Protein AF-A0A2V1D351-F1 (afdb_monomer)

Organism: NCBI:txid97972

Radius of gyration: 20.68 Å; Cα contacts (8 Å, |Δi|>4): 645; chains: 1; bounding box: 45×60×52 Å

Sequence (330 aa):
MIQESQVSTVLVHTSTLHNARSLSSRPRTVFNVTRSSLIKKRTDRTTPSVGSGKSRAAILFTSGTSGTPKGVYLLNEALSNTIESISRACEVGHSSRILQQSAMSFNLSIFQTLMALANGACLVIATSEERASPNAIVDLLASHHVSITFAAPSEYQWWVQSCGPQRFEDIPLRTIITGGEKVKQSHLATFKSIKNSSLRYMDGYGPTEATIFSNIGVIDYTKQNRWITVGSALHDTAIYVVDEELRSVALGMSGEIYIGGVGVNGGYLSAEMTKERFLPNIFAGPGFLSNGWSNMYRTGDKGRLLSDGTLLIEGRIAGDTQIKLRGVRM

Secondary structure (DSSP, 8-state):
-HHHHT-SEEEE-GGGHHHHHT-SS--SEEEETT-HHHHT---------PPPTTSEEEEEEEPPTTSS-EEEEEEHHHHHHHHHHHHHHTT--TT-EEEE-S-TTSHHHHHHHHHHHTTTPEEEEPPHHHHT-HHHHHHHHHHTT--EEE--HHHHHHHHHHH-THHHHSS---EEEEESS---HHHHHHHHHS--TT-EEEEEE--GGG-S-SEEEE---SS--S-----EEPTTEEEEEE-TTSPBPPTT--EEEEEEEGGGTT-BSSHHHHHHHEEE-TT--HHHHHTT--EEEEEEEEEEE-TTSPEEEEEE-TT----EETTEE-

InterPro domains:
  IPR000873 AMP-dependent synthetase/ligase domain [PF00501] (2-269)
  IPR020845 AMP-binding, conserved site [PS00455] (59-70)
  IPR042099 ANL, N-terminal domain [G3DSA:3.40.50.12780] (1-317)

Structure (mmCIF, N/CA/C/O backbone):
data_AF-A0A2V1D351-F1
#
_entry.id   AF-A0A2V1D351-F1
#
loop_
_atom_site.group_PDB
_atom_site.id
_atom_site.type_symbol
_atom_site.label_atom_id
_atom_site.label_alt_id
_atom_site.label_comp_id
_atom_site.label_asym_id
_atom_site.label_entity_id
_atom_site.label_seq_id
_atom_site.pdbx_PDB_ins_code
_atom_site.Cartn_x
_atom_site.Cartn_y
_atom_site.Cartn_z
_atom_site.occupancy
_atom_site.B_iso_or_equiv
_atom_site.auth_seq_id
_atom_site.auth_comp_id
_atom_site.auth_asym_id
_atom_site.auth_atom_id
_atom_site.pdbx_PDB_model_num
ATOM 1 N N . MET A 1 1 ? 13.096 16.103 -4.420 1.00 78.88 1 MET A N 1
ATOM 2 C CA . MET A 1 1 ? 11.631 16.072 -4.644 1.00 78.88 1 MET A CA 1
ATOM 3 C C . MET A 1 1 ? 11.177 17.158 -5.614 1.00 78.88 1 MET A C 1
ATOM 5 O O . MET A 1 1 ? 11.115 16.856 -6.792 1.00 78.88 1 MET A O 1
ATOM 9 N N . ILE A 1 2 ? 10.930 18.409 -5.188 1.00 76.94 2 ILE A N 1
ATOM 10 C CA . ILE A 1 2 ? 10.346 19.454 -6.066 1.00 76.94 2 ILE A CA 1
ATOM 11 C C . ILE A 1 2 ? 11.189 19.708 -7.326 1.00 76.94 2 ILE A C 1
ATOM 13 O O . ILE A 1 2 ? 10.664 19.618 -8.433 1.00 76.94 2 ILE A O 1
ATOM 17 N N . GLN A 1 3 ? 12.496 19.930 -7.166 1.00 77.19 3 GLN A N 1
ATOM 18 C CA . GLN A 1 3 ? 13.415 20.149 -8.290 1.00 77.19 3 GLN A CA 1
ATOM 19 C C . GLN A 1 3 ? 13.438 18.964 -9.267 1.00 77.19 3 GLN A C 1
ATOM 21 O O . GLN A 1 3 ? 13.304 19.140 -10.472 1.00 77.19 3 GLN A O 1
ATOM 26 N N . GLU A 1 4 ? 13.560 17.751 -8.734 1.00 80.62 4 GLU A N 1
ATOM 27 C CA . GLU A 1 4 ? 13.649 16.515 -9.518 1.00 80.62 4 GLU A CA 1
ATOM 28 C C . GLU A 1 4 ? 12.341 16.190 -10.252 1.00 80.62 4 GLU A C 1
ATOM 30 O O . GLU A 1 4 ? 12.357 15.712 -11.379 1.00 80.62 4 GLU A O 1
ATOM 35 N N . SER A 1 5 ? 11.198 16.513 -9.639 1.00 82.25 5 SER A N 1
ATOM 36 C CA . SER A 1 5 ? 9.874 16.339 -10.243 1.00 82.25 5 SER A CA 1
ATOM 37 C C . SER A 1 5 ? 9.539 17.372 -11.325 1.00 82.25 5 SER A C 1
ATOM 39 O O . SER A 1 5 ? 8.525 17.220 -12.000 1.00 82.25 5 SER A O 1
ATOM 41 N N . GLN A 1 6 ? 10.353 18.428 -11.469 1.00 82.75 6 GLN A N 1
ATOM 42 C CA . GLN A 1 6 ? 10.162 19.522 -12.431 1.00 82.75 6 GLN A CA 1
ATOM 43 C C . GLN A 1 6 ? 8.749 20.137 -12.409 1.00 82.75 6 GLN A C 1
ATOM 45 O O . GLN A 1 6 ? 8.221 20.575 -13.433 1.00 82.75 6 GLN A O 1
ATOM 50 N N . VAL A 1 7 ? 8.110 20.179 -11.236 1.00 86.06 7 VAL A N 1
ATOM 51 C CA . VAL A 1 7 ? 6.755 20.725 -11.111 1.00 86.06 7 VAL A CA 1
ATOM 52 C C . VAL A 1 7 ? 6.747 22.224 -11.409 1.00 86.06 7 VAL A C 1
ATOM 54 O O . VAL A 1 7 ? 7.480 23.014 -10.814 1.00 86.06 7 VAL A O 1
ATOM 57 N N . SER A 1 8 ? 5.878 22.638 -12.330 1.00 86.88 8 SER A N 1
ATOM 58 C CA . SER A 1 8 ? 5.707 24.051 -12.684 1.00 86.88 8 SER A CA 1
ATOM 59 C C . SER A 1 8 ? 4.916 24.822 -11.628 1.00 86.88 8 SER A C 1
ATOM 61 O O . SER A 1 8 ? 5.065 26.036 -11.502 1.00 86.88 8 SER A O 1
ATOM 63 N N . THR A 1 9 ? 4.081 24.116 -10.866 1.00 88.38 9 THR A N 1
ATOM 64 C CA . THR A 1 9 ? 3.135 24.690 -9.916 1.00 88.38 9 THR A CA 1
ATOM 65 C C . THR A 1 9 ? 3.215 23.964 -8.582 1.00 88.38 9 THR A C 1
ATOM 67 O O . THR A 1 9 ? 3.202 22.737 -8.545 1.00 88.38 9 THR A O 1
ATOM 70 N N . VAL A 1 10 ? 3.249 24.720 -7.485 1.00 88.62 10 VAL A N 1
ATOM 71 C CA . VAL A 1 10 ? 3.176 24.181 -6.123 1.00 88.62 10 VAL A CA 1
ATOM 72 C C . VAL A 1 10 ? 1.968 24.771 -5.409 1.00 88.62 10 VAL A C 1
ATOM 74 O O . VAL A 1 10 ? 1.788 25.989 -5.363 1.00 88.62 10 VAL A O 1
ATOM 77 N N . LEU A 1 11 ? 1.143 23.891 -4.847 1.00 89.44 11 LEU A N 1
ATOM 78 C CA . LEU A 1 11 ? 0.021 24.252 -3.989 1.00 89.44 11 LEU A CA 1
ATOM 79 C C . LEU A 1 11 ? 0.492 24.262 -2.534 1.00 89.44 11 LEU A C 1
ATOM 81 O O . LEU A 1 11 ? 1.128 23.312 -2.083 1.00 89.44 11 LEU A O 1
ATOM 85 N N . VAL A 1 12 ? 0.189 25.328 -1.796 1.00 89.88 12 VAL A N 1
ATOM 86 C CA . VAL A 1 12 ? 0.582 25.471 -0.387 1.00 89.88 12 VAL A CA 1
ATOM 87 C C . VAL A 1 12 ? -0.564 25.978 0.468 1.00 89.88 12 VAL A C 1
ATOM 89 O O . VAL A 1 12 ? -1.426 26.717 -0.000 1.00 89.88 12 VAL A O 1
ATOM 92 N N . HIS A 1 13 ? -0.536 25.630 1.748 1.00 89.62 13 HIS A N 1
ATOM 93 C CA . HIS A 1 13 ? -1.353 26.279 2.763 1.00 89.62 13 HIS A CA 1
ATOM 94 C C . HIS A 1 13 ? -0.667 27.573 3.234 1.00 89.62 13 HIS A C 1
ATOM 96 O O . HIS A 1 13 ? 0.562 27.670 3.200 1.00 89.62 13 HIS A O 1
ATOM 102 N N . THR A 1 14 ? -1.425 28.561 3.730 1.00 89.19 14 THR A N 1
ATOM 103 C CA . THR A 1 14 ? -0.847 29.785 4.327 1.00 89.19 14 THR A CA 1
ATOM 104 C C . THR A 1 14 ? 0.236 29.472 5.365 1.00 89.19 14 THR A C 1
ATOM 106 O O . THR A 1 14 ? 1.296 30.094 5.338 1.00 89.19 14 THR A O 1
ATOM 109 N N . SER A 1 15 ? 0.016 28.475 6.228 1.00 89.94 15 SER A N 1
ATOM 110 C CA . SER A 1 15 ? 0.988 28.076 7.261 1.00 89.94 15 SER A CA 1
ATOM 111 C C . SER A 1 15 ? 2.304 27.534 6.692 1.00 89.94 15 SER A C 1
ATOM 113 O O . SER A 1 15 ? 3.343 27.705 7.318 1.00 89.94 15 SER A O 1
ATOM 115 N N . THR A 1 16 ? 2.301 26.941 5.494 1.00 88.94 16 THR A N 1
ATOM 116 C CA . THR A 1 16 ? 3.494 26.357 4.855 1.00 88.94 16 THR A CA 1
ATOM 117 C C . THR A 1 16 ? 4.042 27.215 3.716 1.00 88.94 16 THR A C 1
ATOM 119 O O . THR A 1 16 ? 4.969 26.803 3.021 1.00 88.94 16 THR A O 1
ATOM 122 N N . LEU A 1 17 ? 3.503 28.419 3.504 1.00 87.31 17 LEU A N 1
ATOM 123 C CA . LEU A 1 17 ? 3.912 29.309 2.414 1.00 87.31 17 LEU A CA 1
ATOM 124 C C . LEU A 1 17 ? 5.400 29.690 2.493 1.00 87.31 17 LEU A C 1
ATOM 126 O O . LEU A 1 17 ? 6.045 29.883 1.463 1.00 87.31 17 LEU A O 1
ATOM 130 N N . HIS A 1 18 ? 5.958 29.777 3.703 1.00 87.31 18 HIS A N 1
ATOM 131 C CA . HIS A 1 18 ? 7.374 30.073 3.916 1.00 87.31 18 HIS A CA 1
ATOM 132 C C . HIS A 1 18 ? 8.297 28.987 3.332 1.00 87.31 18 HIS A C 1
ATOM 134 O O . HIS A 1 18 ? 9.329 29.333 2.764 1.00 87.31 18 HIS A O 1
ATOM 140 N N . ASN A 1 19 ? 7.887 27.712 3.350 1.00 85.81 19 ASN A N 1
ATOM 141 C CA . ASN A 1 19 ? 8.653 26.608 2.759 1.00 85.81 19 ASN A CA 1
ATO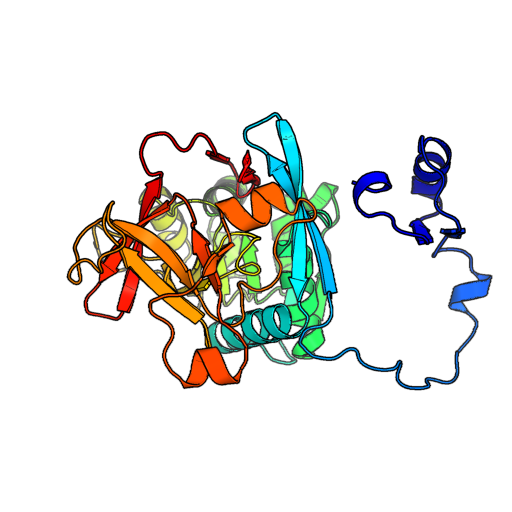M 142 C C . ASN A 1 19 ? 8.790 26.736 1.240 1.00 85.81 19 ASN A C 1
ATOM 144 O O . ASN A 1 19 ? 9.801 26.346 0.672 1.00 85.81 19 ASN A O 1
ATOM 148 N N . ALA A 1 20 ? 7.796 27.314 0.559 1.00 81.62 20 ALA A N 1
ATOM 149 C CA . ALA A 1 20 ? 7.905 27.561 -0.878 1.00 81.62 20 ALA A CA 1
ATOM 150 C C . ALA A 1 20 ? 8.926 28.665 -1.206 1.00 81.62 20 ALA A C 1
ATOM 152 O O . ALA A 1 20 ? 9.493 28.676 -2.297 1.00 81.62 20 ALA A O 1
ATOM 153 N N . ARG A 1 21 ? 9.176 29.597 -0.273 1.00 78.12 21 ARG A N 1
ATOM 154 C CA . ARG A 1 21 ? 10.152 30.686 -0.452 1.00 78.12 21 ARG A CA 1
ATOM 155 C C . ARG A 1 21 ? 11.595 30.216 -0.280 1.00 78.12 21 ARG A C 1
ATOM 157 O O . ARG A 1 21 ? 12.477 30.829 -0.873 1.00 78.12 21 ARG A O 1
ATOM 164 N N . SER A 1 22 ? 11.816 29.160 0.504 1.00 78.25 22 SER A N 1
ATOM 165 C CA . SER A 1 22 ? 13.133 28.565 0.760 1.00 78.25 22 SER A CA 1
ATOM 166 C C . SER A 1 22 ? 13.565 27.534 -0.290 1.00 78.25 22 SER A C 1
ATOM 168 O O . SER A 1 22 ? 14.654 26.975 -0.181 1.00 78.25 22 SER A O 1
ATOM 170 N N . LEU A 1 23 ? 12.751 27.281 -1.322 1.00 76.69 23 LEU A N 1
ATOM 171 C CA . LEU A 1 23 ? 13.114 26.376 -2.413 1.00 76.69 23 LEU A CA 1
ATOM 172 C C . LEU A 1 23 ? 14.250 26.963 -3.257 1.00 76.69 23 LEU A C 1
ATOM 174 O O . LEU A 1 23 ? 14.142 28.076 -3.774 1.00 76.69 23 LEU A O 1
ATOM 178 N N . SER A 1 24 ? 15.310 26.173 -3.443 1.00 68.94 24 SER A N 1
ATOM 179 C CA . SER A 1 24 ? 16.479 26.511 -4.268 1.00 68.94 24 SER A CA 1
ATOM 180 C C . SER A 1 24 ? 16.125 26.735 -5.742 1.00 68.94 24 SER A C 1
ATOM 182 O O . SER A 1 24 ? 16.712 27.587 -6.401 1.00 68.94 24 SER A O 1
ATOM 184 N N . SER A 1 25 ? 15.127 26.007 -6.249 1.00 71.44 25 SER A N 1
ATOM 185 C CA . SER A 1 25 ? 14.510 26.218 -7.560 1.00 71.44 25 SER A CA 1
ATOM 186 C C . SER A 1 25 ? 13.053 26.623 -7.362 1.00 71.44 25 SER A C 1
ATOM 188 O O . SER A 1 25 ? 12.236 25.852 -6.854 1.00 71.44 25 SER A O 1
ATOM 190 N N . ARG A 1 26 ? 12.717 27.867 -7.722 1.00 66.44 26 ARG A N 1
ATOM 191 C CA . ARG A 1 26 ? 11.347 28.361 -7.565 1.00 66.44 26 ARG A CA 1
ATOM 192 C C . ARG A 1 26 ? 10.457 27.732 -8.638 1.00 66.44 26 ARG A C 1
ATOM 194 O O . ARG A 1 26 ? 10.773 27.874 -9.820 1.00 66.44 26 ARG A O 1
ATOM 201 N N . PRO A 1 27 ? 9.340 27.082 -8.266 1.00 76.06 27 PRO A N 1
ATOM 202 C CA . PRO A 1 27 ? 8.342 26.691 -9.251 1.00 76.06 27 PRO A CA 1
ATOM 203 C C . PRO A 1 27 ? 7.838 27.949 -9.965 1.00 76.06 27 PRO A C 1
ATOM 205 O O . PRO A 1 27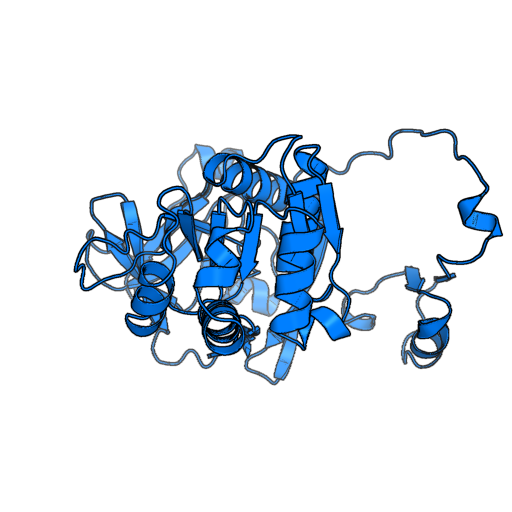 ? 7.788 29.033 -9.375 1.00 76.06 27 PRO A O 1
ATOM 208 N N . ARG A 1 28 ? 7.431 27.806 -11.230 1.00 79.75 28 ARG A N 1
ATOM 209 C CA . ARG A 1 28 ? 6.879 28.915 -12.023 1.00 79.75 28 ARG A CA 1
ATOM 210 C C . ARG A 1 28 ? 5.698 29.574 -11.312 1.00 79.75 28 ARG A C 1
ATOM 212 O O . ARG A 1 28 ? 5.464 30.770 -11.475 1.00 79.75 28 ARG A O 1
ATOM 219 N N . THR A 1 29 ? 4.946 28.808 -10.524 1.00 84.69 29 THR A N 1
ATOM 220 C CA . THR A 1 29 ? 3.819 29.337 -9.763 1.00 84.69 29 THR A CA 1
ATOM 221 C C . THR A 1 29 ? 3.686 28.689 -8.387 1.00 84.69 29 THR A C 1
ATOM 223 O O . THR A 1 29 ? 3.764 27.472 -8.241 1.00 84.69 29 THR A O 1
ATOM 226 N N . VAL A 1 30 ? 3.449 29.515 -7.365 1.00 86.12 30 VAL A N 1
ATOM 227 C CA . VAL A 1 30 ? 3.072 29.076 -6.014 1.00 86.12 30 VAL A CA 1
ATOM 228 C C . VAL A 1 30 ? 1.654 29.562 -5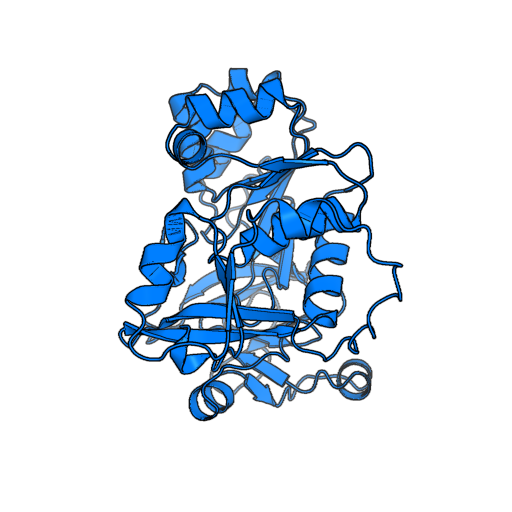.746 1.00 86.12 30 VAL A C 1
ATOM 230 O O . VAL A 1 30 ? 1.422 30.768 -5.637 1.00 86.12 30 VAL A O 1
ATOM 233 N N . PHE A 1 31 ? 0.704 28.638 -5.630 1.00 87.12 31 PHE A N 1
ATOM 234 C CA . PHE A 1 31 ? -0.679 28.963 -5.294 1.00 87.12 31 PHE A CA 1
ATOM 235 C C . PHE A 1 31 ? -0.966 28.636 -3.836 1.00 87.12 31 PHE A C 1
ATOM 237 O O . PHE A 1 31 ? -0.842 27.495 -3.397 1.00 87.12 31 PHE A O 1
ATOM 244 N N . ASN A 1 32 ? -1.399 29.649 -3.089 1.00 87.38 32 ASN A N 1
ATOM 245 C CA . ASN A 1 32 ? -1.907 29.450 -1.742 1.00 87.38 32 ASN A CA 1
ATOM 246 C C . ASN A 1 32 ? -3.389 29.052 -1.802 1.00 87.38 32 ASN A C 1
ATOM 248 O O . ASN A 1 32 ? -4.238 29.888 -2.125 1.00 87.38 32 ASN A O 1
ATOM 252 N N . VAL A 1 33 ? -3.681 27.791 -1.482 1.00 85.94 33 VAL A N 1
ATOM 253 C CA . VAL A 1 33 ? -5.022 27.200 -1.616 1.00 85.94 33 VAL A CA 1
ATOM 254 C C . VAL A 1 33 ? -6.021 27.707 -0.578 1.00 85.94 33 VAL A C 1
ATOM 256 O O . VAL A 1 33 ? -7.219 27.537 -0.769 1.00 85.94 33 VAL A O 1
ATOM 259 N N . THR A 1 34 ? -5.571 28.383 0.484 1.00 83.88 34 THR A N 1
ATOM 260 C CA . THR A 1 34 ? -6.473 28.963 1.495 1.00 83.88 34 THR A CA 1
ATOM 261 C C . THR A 1 34 ? -6.792 30.434 1.277 1.00 83.88 34 THR A C 1
ATOM 263 O O . THR A 1 34 ? -7.431 31.071 2.114 1.00 83.88 34 THR A O 1
ATOM 266 N N . ARG A 1 35 ? -6.413 30.997 0.124 1.00 80.44 35 ARG A N 1
ATOM 267 C CA . ARG A 1 35 ? -6.890 32.325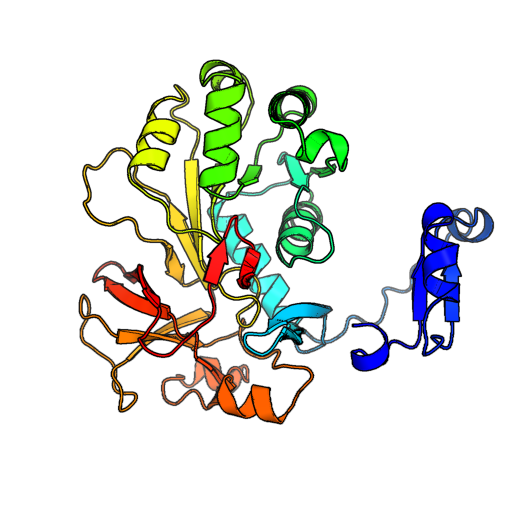 -0.271 1.00 80.44 35 ARG A CA 1
ATOM 268 C C . ARG A 1 35 ? -8.398 32.285 -0.530 1.00 80.44 35 ARG A C 1
ATOM 270 O O . ARG A 1 35 ? -8.867 31.652 -1.473 1.00 80.44 35 ARG A O 1
ATOM 277 N N . SER A 1 36 ? -9.147 33.026 0.283 1.00 65.38 36 SER A N 1
ATOM 278 C CA . SER A 1 36 ? -10.617 33.087 0.274 1.00 65.38 36 SER A CA 1
ATOM 279 C C . SER A 1 36 ? -11.231 33.476 -1.078 1.00 65.38 36 SER A C 1
ATOM 281 O O . SER A 1 36 ? -12.353 33.073 -1.380 1.00 65.38 36 SER A O 1
ATOM 283 N N . SER A 1 37 ? -10.494 34.209 -1.918 1.00 70.75 37 SER A N 1
ATOM 284 C CA . SER A 1 37 ? -10.909 34.583 -3.274 1.00 70.75 37 SER A CA 1
ATOM 285 C C . SER A 1 37 ? -11.008 33.403 -4.250 1.00 70.75 37 SER A C 1
ATOM 287 O O . SER A 1 37 ? -11.732 33.508 -5.238 1.00 70.75 37 SER A O 1
ATOM 289 N N . LEU A 1 38 ? -10.327 32.282 -3.980 1.00 66.44 38 LEU A N 1
ATOM 290 C CA . LEU A 1 38 ? -10.373 31.068 -4.805 1.00 66.44 38 LEU A CA 1
ATOM 291 C C . LEU A 1 38 ? -11.530 30.140 -4.408 1.00 66.44 38 LEU A C 1
ATOM 293 O O . LEU A 1 38 ? -12.154 29.541 -5.274 1.00 66.44 38 LEU A O 1
ATOM 297 N N . ILE A 1 39 ? -11.857 30.065 -3.114 1.00 63.88 39 ILE A N 1
ATOM 298 C CA . ILE A 1 39 ? -12.892 29.164 -2.569 1.00 63.88 39 ILE A CA 1
ATOM 299 C C . ILE A 1 39 ? -14.310 29.631 -2.949 1.00 63.88 39 ILE A C 1
ATOM 301 O O . ILE A 1 39 ? -15.223 28.822 -3.083 1.00 63.88 39 ILE A O 1
ATOM 305 N N . LYS A 1 40 ? -14.505 30.941 -3.148 1.00 60.38 40 LYS A N 1
ATOM 306 C CA . LYS A 1 40 ? -15.823 31.543 -3.415 1.00 60.38 40 LYS A CA 1
ATOM 307 C C . LYS A 1 40 ? -16.235 31.563 -4.891 1.00 60.38 40 LYS A C 1
ATOM 309 O O . LYS A 1 40 ? -17.390 31.861 -5.184 1.00 60.38 40 LYS A O 1
ATOM 314 N N . LYS A 1 41 ? -15.327 31.269 -5.828 1.00 63.94 41 LYS A N 1
ATOM 315 C CA . LYS A 1 41 ? -15.657 31.223 -7.258 1.00 63.94 41 LYS A CA 1
ATOM 316 C C . LYS A 1 41 ? -16.125 29.821 -7.628 1.00 63.94 41 LYS A C 1
ATOM 318 O O . LYS A 1 41 ? -15.316 28.912 -7.785 1.00 63.94 41 LYS A O 1
ATOM 323 N N . ARG A 1 42 ? -17.438 29.659 -7.803 1.00 62.28 42 ARG A N 1
ATOM 324 C CA . ARG A 1 42 ? -17.998 28.498 -8.498 1.00 62.28 42 ARG A CA 1
ATOM 325 C C . ARG A 1 42 ? -17.477 28.550 -9.934 1.00 62.28 42 ARG A C 1
ATOM 327 O O . ARG A 1 42 ? -17.766 29.502 -10.651 1.00 62.28 42 ARG A O 1
ATOM 334 N N . THR A 1 43 ? -16.648 27.591 -10.320 1.00 67.62 43 THR A N 1
ATOM 335 C CA . THR A 1 43 ? -16.287 27.406 -11.723 1.00 67.62 43 THR A CA 1
ATOM 336 C C . THR A 1 43 ? -17.372 26.561 -12.374 1.00 67.62 43 THR A C 1
ATOM 338 O O . THR A 1 43 ? -17.807 25.556 -11.803 1.00 67.62 43 THR A O 1
ATOM 341 N N . ASP A 1 44 ? -17.829 26.972 -13.555 1.00 65.19 44 ASP A N 1
ATOM 342 C CA . ASP A 1 44 ? -18.634 26.100 -14.400 1.00 65.19 44 ASP A CA 1
ATOM 343 C C . ASP A 1 44 ? -17.779 24.869 -14.706 1.00 65.19 44 ASP A C 1
ATOM 345 O O . ASP A 1 44 ? -16.686 24.967 -15.271 1.00 65.19 44 ASP A O 1
ATOM 349 N N . ARG A 1 45 ? -18.213 23.707 -14.207 1.00 55.34 45 ARG A N 1
ATOM 350 C CA . ARG A 1 45 ? -17.496 22.445 -14.383 1.00 55.34 45 ARG A CA 1
ATOM 351 C C . ARG A 1 45 ? -17.587 22.044 -15.851 1.00 55.34 45 ARG A C 1
ATOM 353 O O . ARG A 1 45 ? -18.467 21.281 -16.229 1.00 55.34 45 ARG A O 1
ATOM 360 N N . THR A 1 46 ? -16.637 22.477 -16.669 1.00 58.34 46 THR A N 1
ATOM 361 C CA . THR A 1 46 ? -16.177 21.599 -17.742 1.00 58.34 46 THR A CA 1
ATOM 362 C C . THR A 1 46 ? -15.504 20.429 -17.047 1.00 58.34 46 THR A C 1
ATOM 364 O O . THR A 1 46 ? -14.543 20.642 -16.302 1.00 58.34 46 THR A O 1
ATOM 367 N N . THR A 1 47 ? -16.023 19.216 -17.224 1.00 58.06 47 THR A N 1
ATOM 368 C CA . THR A 1 47 ? -15.298 17.994 -16.869 1.00 58.06 47 THR A CA 1
ATOM 369 C C . THR A 1 47 ? -13.888 18.161 -17.438 1.00 58.06 47 THR A C 1
ATOM 371 O O . THR A 1 47 ? -13.768 18.339 -18.654 1.00 58.06 47 THR A O 1
ATOM 374 N N . PRO A 1 48 ? -12.832 18.242 -16.605 1.00 60.25 48 PRO A N 1
ATOM 375 C CA . PRO A 1 48 ? -11.480 18.369 -17.127 1.00 60.25 48 PRO A CA 1
ATOM 376 C C . PRO A 1 48 ? -11.251 17.237 -18.123 1.00 60.25 48 PRO A C 1
ATOM 378 O O . PRO A 1 48 ? -11.780 16.145 -17.912 1.00 60.25 48 PRO A O 1
ATOM 381 N N . SER A 1 49 ? -10.490 17.491 -19.191 1.00 62.12 49 SER A N 1
ATOM 382 C CA . SER A 1 49 ? -10.005 16.420 -20.065 1.00 62.12 49 SER A CA 1
ATOM 383 C C . SER A 1 49 ? -9.425 15.321 -19.177 1.00 62.12 49 SER A C 1
ATOM 385 O O . SER A 1 49 ? -8.419 15.534 -18.493 1.00 62.12 49 SER A O 1
ATOM 387 N N . VAL A 1 50 ? -10.133 14.196 -19.090 1.00 66.31 50 VAL A N 1
ATOM 388 C CA . VAL A 1 50 ? -9.713 13.080 -18.256 1.00 66.31 50 VAL A CA 1
ATOM 389 C C . VAL A 1 50 ? -8.536 12.476 -19.001 1.00 66.31 50 VAL A C 1
ATOM 391 O O . VAL A 1 50 ? -8.678 12.056 -20.150 1.00 66.31 50 VAL A O 1
ATOM 394 N N . GLY A 1 51 ? -7.350 12.507 -18.392 1.00 70.44 51 GLY A N 1
ATOM 395 C CA . GLY A 1 51 ? -6.201 11.806 -18.953 1.00 70.44 51 GLY A CA 1
ATOM 396 C C . GLY A 1 51 ? -6.557 10.338 -19.203 1.00 70.44 51 GLY A C 1
ATOM 397 O O . GLY A 1 51 ? -7.420 9.773 -18.533 1.00 70.44 51 GLY A O 1
ATOM 398 N N . SER A 1 52 ? -5.897 9.706 -20.172 1.00 86.00 52 SER A N 1
ATOM 399 C CA . SER A 1 52 ? -6.033 8.260 -20.378 1.00 86.00 52 SER A CA 1
ATOM 400 C C . SER A 1 52 ? -5.648 7.482 -19.108 1.00 86.00 52 SER A C 1
ATOM 402 O O . SER A 1 52 ? -4.904 7.995 -18.269 1.00 86.00 52 SER A O 1
ATOM 404 N N . GLY A 1 53 ? -6.041 6.209 -19.001 1.00 84.75 53 GLY A N 1
ATOM 405 C CA . GLY A 1 53 ? -5.580 5.335 -17.911 1.00 84.75 53 GLY A CA 1
ATOM 406 C C . GLY A 1 53 ? -4.048 5.307 -17.757 1.00 84.75 53 GLY A C 1
ATOM 407 O O . GLY A 1 53 ? -3.529 5.312 -16.643 1.00 84.75 53 GLY A O 1
ATOM 408 N N . LYS A 1 54 ? -3.313 5.427 -18.868 1.00 87.81 54 LYS A N 1
ATOM 409 C CA . LYS A 1 54 ? -1.840 5.457 -18.912 1.00 87.81 54 LYS A CA 1
ATOM 410 C C . LYS A 1 54 ? -1.225 6.797 -18.501 1.00 87.81 54 LYS A C 1
ATOM 412 O O . LYS A 1 54 ? -0.004 6.934 -18.440 1.00 87.81 54 LYS A O 1
ATOM 417 N N . SER A 1 55 ? -2.038 7.816 -18.234 1.00 92.00 55 SER A N 1
ATOM 418 C CA . SER A 1 55 ? -1.550 9.111 -17.769 1.00 92.00 55 SER A CA 1
ATOM 419 C C . SER A 1 55 ? -1.047 9.006 -16.326 1.00 92.00 55 SER A C 1
ATOM 421 O O . SER A 1 55 ? -1.654 8.337 -15.487 1.00 92.00 55 SER A O 1
ATOM 423 N N . ARG A 1 56 ? 0.054 9.705 -16.032 1.00 92.19 56 ARG A N 1
ATOM 424 C CA . ARG A 1 56 ? 0.635 9.804 -14.686 1.00 92.19 56 ARG A CA 1
ATOM 425 C C . ARG A 1 56 ? -0.355 10.487 -13.742 1.00 92.19 56 ARG A C 1
ATOM 427 O O . ARG A 1 56 ? -0.831 11.579 -14.039 1.00 92.19 56 ARG A O 1
ATOM 434 N N . ALA A 1 57 ? -0.629 9.849 -12.613 1.00 92.12 57 ALA A N 1
ATOM 435 C CA . ALA A 1 57 ? -1.510 10.350 -11.566 1.00 92.12 57 ALA A CA 1
ATOM 436 C C . ALA A 1 57 ? -0.726 11.002 -10.419 1.00 92.12 57 ALA A C 1
ATOM 438 O O . ALA A 1 57 ? -1.132 12.037 -9.897 1.00 92.12 57 ALA A O 1
ATOM 439 N N . ALA A 1 58 ? 0.413 10.418 -10.037 1.00 92.62 58 ALA A N 1
ATOM 440 C CA . ALA A 1 58 ? 1.248 10.923 -8.953 1.00 92.62 58 ALA A CA 1
ATOM 441 C C . ALA A 1 58 ? 2.724 10.566 -9.158 1.00 92.62 58 ALA A C 1
ATOM 443 O O . ALA A 1 58 ? 3.061 9.665 -9.927 1.00 92.62 58 ALA A O 1
ATOM 444 N N . ILE A 1 59 ? 3.594 11.267 -8.430 1.00 93.38 59 ILE A N 1
ATOM 445 C CA . ILE A 1 59 ? 4.994 10.891 -8.232 1.00 93.38 59 ILE A CA 1
ATOM 446 C C . ILE A 1 59 ? 5.219 10.790 -6.730 1.00 93.38 59 ILE A C 1
ATOM 448 O O . ILE A 1 59 ? 4.957 11.752 -6.008 1.00 93.38 59 ILE A O 1
ATOM 452 N N . LEU A 1 60 ? 5.722 9.650 -6.266 1.00 91.44 60 LEU A N 1
ATOM 453 C CA . LEU A 1 60 ? 6.054 9.440 -4.861 1.00 91.44 60 LEU A CA 1
ATOM 454 C C . LEU A 1 60 ? 7.533 9.145 -4.703 1.00 91.44 60 LEU A C 1
ATOM 456 O O . LEU A 1 60 ? 8.097 8.342 -5.438 1.00 91.44 60 LEU A O 1
ATOM 460 N N . PHE A 1 61 ? 8.154 9.788 -3.723 1.00 88.31 61 PHE A N 1
ATOM 461 C CA . PHE A 1 61 ? 9.563 9.588 -3.427 1.00 88.31 61 PHE A CA 1
ATOM 462 C C . PHE A 1 61 ? 9.717 8.540 -2.330 1.00 88.31 61 PHE A C 1
ATOM 464 O O . PHE A 1 61 ? 9.153 8.676 -1.247 1.00 88.31 61 PHE A O 1
ATOM 471 N N . THR A 1 62 ? 10.492 7.501 -2.620 1.00 78.75 62 THR A N 1
ATOM 472 C CA . THR A 1 62 ? 10.874 6.458 -1.658 1.00 78.75 62 THR A CA 1
ATOM 473 C C . THR A 1 62 ? 12.306 6.682 -1.182 1.00 78.75 62 THR A C 1
ATOM 475 O O . THR A 1 62 ? 13.081 7.341 -1.881 1.00 78.75 62 THR A O 1
ATOM 478 N N . SER A 1 63 ? 12.678 6.171 -0.002 1.00 70.50 63 SER A N 1
ATOM 479 C CA . SER A 1 63 ? 14.088 6.155 0.397 1.00 70.50 63 SER A CA 1
ATOM 480 C C . SER A 1 63 ? 14.875 5.307 -0.607 1.00 70.50 63 SER A C 1
ATOM 482 O O . SER A 1 63 ? 14.463 4.209 -0.991 1.00 70.50 63 SER A O 1
ATOM 484 N N . GLY A 1 64 ? 15.985 5.842 -1.104 1.00 59.12 64 GLY A N 1
ATOM 485 C CA . GLY A 1 64 ? 16.920 5.045 -1.880 1.00 59.12 64 GLY A CA 1
ATOM 486 C C . GLY A 1 64 ? 17.929 4.383 -0.960 1.00 59.12 64 GLY A C 1
ATOM 487 O O . GLY A 1 64 ? 18.409 5.011 -0.022 1.00 59.12 64 GLY A O 1
ATOM 488 N N . THR A 1 65 ? 18.329 3.159 -1.298 1.00 51.16 65 THR A N 1
ATOM 489 C CA . THR A 1 65 ? 19.451 2.451 -0.660 1.00 51.16 65 THR A CA 1
ATOM 490 C C . THR A 1 65 ? 20.771 3.234 -0.708 1.00 51.16 65 THR A C 1
ATOM 492 O O . THR A 1 65 ? 21.630 3.032 0.139 1.00 51.16 65 THR A O 1
ATOM 495 N N . SER A 1 66 ? 20.929 4.153 -1.670 1.00 56.09 66 SER A N 1
ATOM 496 C CA . SER A 1 66 ? 22.073 5.069 -1.799 1.00 56.09 66 SER A CA 1
ATOM 497 C C . SER A 1 66 ? 21.935 6.367 -0.987 1.00 56.09 66 SER A C 1
ATOM 499 O O . SER A 1 66 ? 22.780 7.250 -1.097 1.00 56.09 66 SER A O 1
ATOM 501 N N . GLY A 1 67 ? 20.844 6.540 -0.233 1.00 62.47 67 GLY A N 1
ATOM 502 C CA . GLY A 1 67 ? 20.488 7.794 0.438 1.00 62.47 67 GLY A CA 1
ATOM 503 C C . GLY A 1 67 ? 19.807 8.829 -0.468 1.00 62.47 67 GLY A C 1
ATOM 504 O O . GLY A 1 67 ? 19.229 9.791 0.035 1.00 62.47 67 GLY A O 1
ATOM 505 N N . THR A 1 68 ? 19.804 8.637 -1.793 1.00 68.31 68 THR A N 1
ATOM 506 C CA . THR A 1 68 ? 19.090 9.514 -2.737 1.00 68.31 68 THR A CA 1
ATOM 507 C C . THR A 1 68 ? 17.637 9.056 -2.903 1.00 68.31 68 THR A C 1
ATOM 509 O O . THR A 1 68 ? 17.415 7.914 -3.312 1.00 68.31 68 THR A O 1
ATOM 512 N N . PRO A 1 69 ? 16.628 9.902 -2.616 1.00 80.38 69 PRO A N 1
ATOM 513 C CA . PRO A 1 69 ? 15.231 9.537 -2.812 1.00 80.38 69 PRO A CA 1
ATOM 514 C C . PRO A 1 69 ? 14.924 9.168 -4.265 1.00 80.38 69 PRO A C 1
ATOM 516 O O . PRO A 1 69 ? 15.398 9.825 -5.185 1.00 80.38 69 PRO A O 1
ATOM 519 N N . LYS A 1 70 ? 14.093 8.145 -4.470 1.00 85.50 70 LYS A N 1
ATOM 520 C CA . LYS A 1 70 ? 13.731 7.636 -5.799 1.00 85.50 70 LYS A CA 1
ATOM 521 C C . LYS A 1 70 ? 12.287 8.015 -6.103 1.00 85.50 70 LYS A C 1
ATOM 523 O O . LYS A 1 70 ? 11.379 7.514 -5.436 1.00 85.50 70 LYS A O 1
ATOM 528 N N . GLY A 1 71 ? 12.064 8.908 -7.068 1.00 91.00 71 GLY A N 1
ATOM 529 C CA . GLY A 1 71 ? 10.713 9.264 -7.510 1.00 91.00 71 GLY A CA 1
ATOM 530 C C . GLY A 1 71 ? 10.115 8.175 -8.396 1.00 91.00 71 GLY A C 1
ATOM 531 O O . GLY A 1 71 ? 10.684 7.862 -9.436 1.00 91.00 71 GLY A O 1
ATOM 532 N N . VAL A 1 72 ? 8.982 7.610 -7.991 1.00 93.12 72 VAL A N 1
ATOM 533 C CA . VAL A 1 72 ? 8.226 6.573 -8.708 1.00 93.12 72 VAL A CA 1
ATOM 534 C C . VAL A 1 72 ? 6.967 7.194 -9.288 1.00 93.12 72 VAL A C 1
ATOM 536 O O . VAL A 1 72 ? 6.238 7.866 -8.554 1.00 93.12 72 VAL A O 1
ATOM 539 N N . TYR A 1 73 ? 6.679 6.966 -10.567 1.00 94.62 73 TYR A N 1
ATOM 540 C CA . TYR A 1 73 ? 5.391 7.365 -11.129 1.00 94.62 73 TYR A CA 1
ATOM 541 C C . TYR A 1 73 ? 4.302 6.357 -10.762 1.00 94.62 73 TYR A C 1
ATOM 543 O O . TYR A 1 73 ? 4.519 5.151 -10.808 1.00 94.62 73 TYR A O 1
ATOM 551 N N . LEU A 1 74 ? 3.105 6.857 -10.474 1.00 94.94 74 LEU A N 1
ATOM 552 C CA . LEU A 1 74 ? 1.879 6.065 -10.413 1.00 94.94 74 LEU A CA 1
ATOM 553 C C . LEU A 1 74 ? 0.981 6.451 -11.587 1.00 94.94 74 LEU A C 1
ATOM 555 O O . LEU A 1 74 ? 0.887 7.634 -11.924 1.00 94.94 74 LEU A O 1
ATOM 559 N N . LEU A 1 75 ? 0.319 5.473 -12.202 1.00 95.25 75 LEU A N 1
ATOM 560 C CA . LEU A 1 75 ? -0.595 5.683 -13.331 1.00 95.25 75 LEU A CA 1
ATOM 561 C C . LEU A 1 75 ? -2.059 5.653 -12.873 1.00 95.25 75 LEU A C 1
ATOM 563 O O . LEU A 1 75 ? -2.383 5.015 -11.870 1.00 95.25 75 LEU A O 1
ATOM 567 N N . ASN A 1 76 ? -2.949 6.320 -13.614 1.00 94.88 76 ASN A N 1
ATOM 568 C CA . ASN A 1 76 ? -4.382 6.340 -13.296 1.00 94.88 76 ASN A CA 1
ATOM 569 C C . ASN A 1 76 ? -5.013 4.938 -13.350 1.00 94.88 76 ASN A C 1
ATOM 571 O O . ASN A 1 76 ? -5.768 4.582 -12.449 1.00 94.88 76 ASN A O 1
ATOM 575 N N . GLU A 1 77 ? -4.691 4.134 -14.367 1.00 95.69 77 GLU A N 1
ATOM 576 C CA . GLU A 1 77 ? -5.198 2.759 -14.514 1.00 95.69 77 GLU A CA 1
ATOM 577 C C . GLU A 1 77 ? -4.737 1.860 -13.364 1.00 95.69 77 GLU A C 1
ATOM 579 O O . GLU A 1 77 ? -5.534 1.121 -12.796 1.00 95.69 77 GLU A O 1
ATOM 584 N N . ALA A 1 78 ? -3.472 1.997 -12.959 1.00 96.62 78 ALA A N 1
ATOM 585 C CA . ALA A 1 78 ? -2.888 1.225 -11.875 1.00 96.62 78 ALA A CA 1
ATOM 586 C C . ALA A 1 78 ? -3.556 1.557 -10.537 1.00 96.62 78 ALA A C 1
ATOM 588 O O . ALA A 1 78 ? -3.946 0.657 -9.797 1.00 96.62 78 ALA A O 1
ATOM 589 N N . LEU A 1 79 ? -3.746 2.852 -10.247 1.00 96.75 79 LEU A N 1
ATOM 590 C CA . LEU A 1 79 ? -4.473 3.285 -9.056 1.00 96.75 79 LEU A CA 1
ATOM 591 C C . LEU A 1 79 ? -5.917 2.788 -9.086 1.00 96.75 79 LEU A C 1
ATOM 593 O O . LEU A 1 79 ? -6.385 2.259 -8.086 1.00 96.75 79 LEU A O 1
ATOM 597 N N . SER A 1 80 ? -6.606 2.920 -10.220 1.00 96.50 80 SER A N 1
ATOM 598 C CA . SER A 1 80 ? -7.997 2.475 -10.355 1.00 96.50 80 SER A CA 1
ATOM 599 C C . SER A 1 80 ? -8.125 0.977 -10.079 1.00 96.50 80 SER A C 1
ATOM 601 O O . SER A 1 80 ? -8.938 0.590 -9.244 1.00 96.50 80 SER A O 1
ATOM 603 N N . ASN A 1 81 ? -7.257 0.155 -10.678 1.00 97.69 81 ASN A N 1
ATOM 604 C CA . ASN A 1 81 ? -7.241 -1.289 -10.463 1.00 97.69 81 ASN A CA 1
ATOM 605 C C . ASN A 1 81 ? -6.974 -1.669 -8.999 1.00 97.69 81 ASN A C 1
ATOM 607 O O . ASN A 1 81 ? -7.689 -2.501 -8.433 1.00 97.69 81 ASN A O 1
ATOM 611 N N . THR A 1 82 ? -5.967 -1.056 -8.364 1.00 97.56 82 THR A N 1
ATOM 612 C CA . THR A 1 82 ? -5.653 -1.337 -6.958 1.00 97.56 82 THR A CA 1
ATOM 613 C C . THR A 1 82 ? -6.808 -0.926 -6.048 1.00 97.56 82 THR A C 1
ATOM 615 O O . THR A 1 82 ? -7.223 -1.705 -5.190 1.00 97.56 82 THR A O 1
ATOM 618 N N . ILE A 1 83 ? -7.364 0.276 -6.234 1.00 98.06 83 ILE A N 1
ATOM 619 C CA . ILE A 1 83 ? -8.480 0.767 -5.418 1.00 98.06 83 ILE A CA 1
ATOM 620 C C . ILE A 1 83 ? -9.705 -0.119 -5.595 1.00 98.06 83 ILE A C 1
ATOM 622 O O . ILE A 1 83 ? -10.295 -0.517 -4.595 1.00 98.06 83 ILE A O 1
ATOM 626 N N . GLU A 1 84 ? -10.066 -0.477 -6.822 1.00 98.12 84 GLU A N 1
ATOM 627 C CA . GLU A 1 84 ? -11.209 -1.343 -7.096 1.00 98.12 84 GLU A CA 1
ATOM 628 C C . GLU A 1 84 ? -11.027 -2.742 -6.492 1.00 98.12 84 GLU A C 1
ATOM 630 O O . GLU A 1 84 ? -11.909 -3.226 -5.779 1.00 98.12 84 GLU A O 1
ATOM 635 N N . SER A 1 85 ? -9.864 -3.366 -6.700 1.00 98.12 85 SER A N 1
ATOM 636 C CA . SER A 1 85 ? -9.565 -4.707 -6.183 1.00 98.12 85 SER A CA 1
ATOM 637 C C . SER A 1 85 ? -9.648 -4.762 -4.655 1.00 98.12 85 SER A C 1
ATOM 639 O O . SER A 1 85 ? -10.323 -5.629 -4.095 1.00 98.12 85 SER A O 1
ATOM 641 N N . ILE A 1 86 ? -9.009 -3.812 -3.964 1.00 97.69 86 ILE A N 1
ATOM 642 C CA . ILE A 1 86 ? -9.019 -3.769 -2.497 1.00 97.69 86 ILE A CA 1
ATOM 643 C C . ILE A 1 86 ? -10.395 -3.358 -1.961 1.00 97.69 86 ILE A C 1
ATOM 645 O O . ILE A 1 86 ? -10.841 -3.899 -0.948 1.00 97.69 86 ILE A O 1
ATOM 649 N N . SER A 1 87 ? -11.100 -2.450 -2.645 1.00 98.06 87 SER A N 1
ATOM 650 C CA . SER A 1 87 ? -12.454 -2.036 -2.257 1.00 98.06 87 SER A CA 1
ATOM 651 C C . SER A 1 87 ? -13.429 -3.205 -2.303 1.00 98.06 87 SER A C 1
ATOM 653 O O . SER A 1 87 ? -14.190 -3.388 -1.356 1.00 98.06 87 SER A O 1
ATOM 655 N N . ARG A 1 88 ? -13.357 -4.042 -3.346 1.00 97.56 88 ARG A N 1
ATOM 656 C CA . ARG A 1 88 ? -14.145 -5.278 -3.439 1.00 97.56 88 ARG A CA 1
ATOM 657 C C . ARG A 1 88 ? -13.792 -6.252 -2.316 1.00 97.56 88 ARG A C 1
ATOM 659 O O . ARG A 1 88 ? -14.693 -6.735 -1.640 1.00 97.56 88 ARG A O 1
ATOM 666 N N . ALA A 1 89 ? -12.503 -6.487 -2.060 1.00 96.81 89 ALA A N 1
ATOM 667 C CA . ALA A 1 89 ? -12.062 -7.413 -1.012 1.00 96.81 89 ALA A CA 1
ATOM 668 C C . ALA A 1 89 ? -12.489 -6.972 0.406 1.00 96.81 89 ALA A C 1
ATOM 670 O O . ALA A 1 89 ? -12.844 -7.800 1.247 1.00 96.81 89 ALA A O 1
ATOM 671 N N . CYS A 1 90 ? -12.506 -5.660 0.656 1.00 96.75 90 CYS A N 1
ATOM 672 C CA . CYS A 1 90 ? -12.940 -5.067 1.923 1.00 96.75 90 CYS A CA 1
ATOM 673 C C . CYS A 1 90 ? -14.443 -4.738 1.964 1.00 96.75 90 CYS A C 1
ATOM 675 O O . CYS A 1 90 ? -14.918 -4.215 2.972 1.00 96.75 90 CYS A O 1
ATOM 677 N N . GLU A 1 91 ? -15.187 -5.034 0.893 1.00 97.12 91 GLU A N 1
ATOM 678 C CA . GLU A 1 91 ? -16.619 -4.742 0.730 1.00 97.12 91 GLU A CA 1
ATOM 679 C C . GLU A 1 91 ? -16.970 -3.262 0.967 1.00 97.12 91 GLU A C 1
ATOM 681 O O . GLU A 1 91 ? -17.946 -2.928 1.645 1.00 97.12 91 GLU A O 1
ATOM 686 N N . VAL A 1 92 ? -16.144 -2.341 0.467 1.00 98.00 92 VAL A N 1
ATOM 687 C CA . VAL A 1 92 ? -16.374 -0.893 0.590 1.00 98.00 92 VAL A CA 1
ATOM 688 C C . VAL A 1 92 ? -17.658 -0.499 -0.134 1.00 98.00 92 VAL A C 1
ATOM 690 O O . VAL A 1 92 ? -17.911 -0.919 -1.256 1.00 98.00 92 VAL A O 1
ATOM 693 N N . GLY A 1 93 ? -18.453 0.346 0.512 1.00 96.50 93 GLY A N 1
ATOM 694 C CA . GLY A 1 93 ? -19.666 0.928 -0.055 1.00 96.50 93 GLY A CA 1
ATOM 695 C C . GLY A 1 93 ? -19.987 2.271 0.592 1.00 96.50 93 GLY A C 1
ATOM 696 O O . GLY A 1 93 ? -19.272 2.714 1.490 1.00 96.50 93 GLY A O 1
ATOM 697 N N . HIS A 1 94 ? -21.087 2.901 0.187 1.00 97.06 94 HIS A N 1
ATOM 698 C CA . HIS A 1 94 ? -21.443 4.266 0.601 1.00 97.06 94 HIS A CA 1
ATOM 699 C C . HIS A 1 94 ? -21.594 4.465 2.124 1.00 97.06 94 HIS A C 1
ATOM 701 O O . HIS A 1 94 ? -21.413 5.567 2.632 1.00 97.06 94 HIS A O 1
ATOM 707 N N . SER A 1 95 ? -21.919 3.408 2.875 1.00 97.25 95 SER A N 1
ATOM 708 C CA . SER A 1 95 ? -22.010 3.436 4.344 1.00 97.25 95 SER A CA 1
ATOM 709 C C . SER A 1 95 ? -20.653 3.305 5.040 1.00 97.25 95 SER A C 1
ATOM 711 O O . SER A 1 95 ? -20.563 3.434 6.260 1.00 97.25 95 SER A O 1
ATOM 713 N N . SER A 1 96 ? -19.586 3.038 4.283 1.00 98.44 96 SER A N 1
ATOM 714 C CA . SER A 1 96 ? -18.250 2.861 4.837 1.00 98.44 96 SER A CA 1
ATOM 715 C C . SER A 1 96 ? -17.676 4.179 5.319 1.00 98.44 96 SER A C 1
ATOM 717 O O . SER A 1 96 ? -17.881 5.249 4.747 1.00 98.44 96 SER A O 1
ATOM 719 N N . ARG A 1 97 ? -16.881 4.064 6.370 1.00 98.69 97 ARG A N 1
ATOM 720 C CA . ARG A 1 97 ? -16.113 5.138 6.982 1.00 98.69 97 ARG A CA 1
ATOM 721 C C . ARG A 1 97 ? -14.661 4.689 7.032 1.00 98.69 97 ARG A C 1
ATOM 723 O O . ARG A 1 97 ? -14.381 3.663 7.657 1.00 98.69 97 ARG A O 1
ATOM 730 N N . ILE A 1 98 ? -13.784 5.403 6.332 1.00 98.75 98 ILE A N 1
ATOM 731 C CA . ILE A 1 98 ? -12.379 5.033 6.132 1.00 98.75 98 ILE A CA 1
ATOM 732 C C . ILE A 1 98 ? -11.483 6.044 6.832 1.00 98.75 98 ILE A C 1
ATOM 734 O O . ILE A 1 98 ? -11.616 7.247 6.605 1.00 98.75 98 ILE A O 1
ATOM 738 N N . LEU A 1 99 ? -10.563 5.557 7.662 1.00 98.62 99 LEU A N 1
ATOM 739 C CA . LEU A 1 99 ? -9.560 6.406 8.295 1.00 98.62 99 LEU A CA 1
ATOM 740 C C . LEU A 1 99 ? -8.444 6.777 7.304 1.00 98.62 99 LEU A C 1
ATOM 742 O O . LEU A 1 99 ? -7.774 5.910 6.743 1.00 98.62 99 LEU A O 1
ATOM 746 N N . GLN A 1 100 ? -8.205 8.074 7.149 1.00 98.06 100 GLN A N 1
ATOM 747 C CA . GLN A 1 100 ? -7.037 8.656 6.506 1.00 98.06 100 GLN A CA 1
ATOM 748 C C . GLN A 1 100 ? -6.052 9.067 7.597 1.00 98.06 100 GLN A C 1
ATOM 750 O O . GLN A 1 100 ? -6.235 10.082 8.266 1.00 98.06 100 GLN A O 1
ATOM 755 N N . GLN A 1 101 ? -5.012 8.262 7.780 1.00 96.12 101 GLN A N 1
ATOM 756 C CA . GLN A 1 101 ? -3.975 8.518 8.777 1.00 96.12 101 GLN A CA 1
ATOM 757 C C . GLN A 1 101 ? -2.560 8.456 8.191 1.00 96.12 101 GLN A C 1
ATOM 759 O O . GLN A 1 101 ? -1.624 9.032 8.724 1.00 96.12 101 GLN A O 1
ATOM 764 N N . SER A 1 102 ? -2.353 7.861 7.022 1.00 93.62 102 SER A N 1
ATOM 765 C CA . SER A 1 102 ? -1.014 7.854 6.437 1.00 93.62 102 SER A CA 1
ATOM 766 C C . SER A 1 102 ? -0.583 9.266 6.023 1.00 93.62 102 SER A C 1
ATOM 768 O O . SER A 1 102 ? -1.369 10.036 5.470 1.00 93.62 102 SER A O 1
ATOM 770 N N . ALA A 1 103 ? 0.676 9.628 6.274 1.00 89.81 103 ALA A N 1
ATOM 771 C CA . ALA A 1 103 ? 1.181 10.931 5.851 1.00 89.81 103 ALA A CA 1
ATOM 772 C C . ALA A 1 103 ? 1.080 11.089 4.321 1.00 89.81 103 ALA A C 1
ATOM 774 O O . ALA A 1 103 ? 1.301 10.134 3.576 1.00 89.81 103 ALA A O 1
ATOM 775 N N . MET A 1 104 ? 0.784 12.308 3.851 1.00 88.50 104 MET A N 1
ATOM 776 C CA . MET A 1 104 ? 0.550 12.618 2.426 1.00 88.50 104 MET A CA 1
ATOM 777 C C . MET A 1 104 ? 1.736 12.295 1.502 1.00 88.50 104 MET A C 1
ATOM 779 O O . MET A 1 104 ? 1.578 12.203 0.290 1.00 88.50 104 MET A O 1
ATOM 783 N N . SER A 1 105 ? 2.934 12.115 2.062 1.00 86.12 105 SER A N 1
ATOM 784 C CA . SER A 1 105 ? 4.126 11.677 1.330 1.00 86.12 105 SER A CA 1
ATOM 785 C C . SER A 1 105 ? 4.160 10.171 1.040 1.00 86.12 105 SER A C 1
ATOM 787 O O . SER A 1 105 ? 5.019 9.727 0.284 1.00 86.12 105 SER A O 1
ATOM 789 N N . PHE A 1 106 ? 3.263 9.377 1.632 1.00 88.38 106 PHE A N 1
ATOM 790 C CA . PHE A 1 106 ? 3.173 7.931 1.431 1.00 88.38 106 PHE A CA 1
ATOM 791 C C . PHE A 1 106 ? 2.013 7.565 0.510 1.00 88.38 106 PHE A C 1
ATOM 793 O O . PHE A 1 106 ? 0.941 8.169 0.559 1.00 88.38 106 PHE A O 1
ATOM 800 N N . ASN A 1 107 ? 2.199 6.507 -0.278 1.00 92.44 107 ASN A N 1
ATOM 801 C CA . ASN A 1 107 ? 1.184 5.981 -1.195 1.00 92.44 107 ASN A CA 1
ATOM 802 C C . ASN A 1 107 ? -0.117 5.563 -0.482 1.00 92.44 107 ASN A C 1
ATOM 804 O O . ASN A 1 107 ? -1.196 5.685 -1.054 1.00 92.44 107 ASN A O 1
ATOM 808 N N . LEU A 1 108 ? -0.034 5.155 0.787 1.00 94.88 108 LEU A N 1
ATOM 809 C CA . LEU A 1 108 ? -1.187 4.791 1.605 1.00 94.88 108 LEU A CA 1
ATOM 810 C C . LEU A 1 108 ? -2.149 5.963 1.859 1.00 94.88 108 LEU A C 1
ATOM 812 O O . LEU A 1 108 ? -3.339 5.741 2.065 1.00 94.88 108 LEU A O 1
ATOM 816 N N . SER A 1 109 ? -1.676 7.212 1.790 1.00 95.19 109 SER A N 1
ATOM 817 C CA . SER A 1 109 ? -2.563 8.380 1.869 1.00 95.19 109 SER A CA 1
ATOM 818 C C . SER A 1 109 ? -3.469 8.491 0.638 1.00 95.19 109 SER A C 1
ATOM 820 O O . SER A 1 109 ? -4.670 8.738 0.771 1.00 95.19 109 SER A O 1
ATOM 822 N N . ILE A 1 110 ? -2.912 8.225 -0.552 1.00 96.25 110 ILE A N 1
ATOM 823 C CA . ILE A 1 110 ? -3.654 8.133 -1.814 1.00 96.25 110 ILE A CA 1
ATOM 824 C C . ILE A 1 110 ? -4.645 6.974 -1.723 1.00 96.25 110 ILE A C 1
ATOM 826 O O . ILE A 1 110 ? -5.818 7.157 -2.031 1.00 96.25 110 ILE A O 1
ATOM 830 N N . PHE A 1 111 ? -4.192 5.815 -1.233 1.00 97.38 111 PHE A N 1
ATOM 831 C CA . PHE A 1 111 ? -5.033 4.639 -1.017 1.00 97.38 111 PHE A CA 1
ATOM 832 C C . PHE A 1 111 ? -6.262 4.944 -0.152 1.00 97.38 111 PHE A C 1
ATOM 834 O O . PHE A 1 111 ? -7.384 4.794 -0.622 1.00 97.38 111 PHE A O 1
ATOM 841 N N . GLN A 1 112 ? -6.061 5.427 1.078 1.00 98.06 112 GLN A N 1
ATOM 842 C CA . GLN A 1 112 ? -7.144 5.728 2.024 1.00 98.06 112 GLN A CA 1
ATOM 843 C C . GLN A 1 112 ? -8.132 6.751 1.448 1.00 98.06 112 GLN A C 1
ATOM 845 O O . GLN A 1 112 ? -9.346 6.589 1.571 1.00 98.06 112 GLN A O 1
ATOM 850 N N . THR A 1 113 ? -7.612 7.783 0.775 1.00 98.31 113 THR A N 1
ATOM 851 C CA . THR A 1 113 ? -8.424 8.845 0.168 1.00 98.31 113 THR A CA 1
ATOM 852 C C . THR A 1 113 ? -9.266 8.315 -0.990 1.00 98.31 113 THR A C 1
ATOM 854 O O . THR A 1 113 ? -10.482 8.502 -1.005 1.00 98.31 113 THR A O 1
ATOM 857 N N . LEU A 1 114 ? -8.646 7.636 -1.960 1.00 97.75 114 LEU A N 1
ATOM 858 C CA . LEU A 1 114 ? -9.348 7.141 -3.144 1.00 97.75 114 LEU A CA 1
ATOM 859 C C . LEU A 1 114 ? -10.292 5.986 -2.812 1.00 97.75 114 LEU A C 1
ATOM 861 O O . LEU A 1 114 ? -11.377 5.932 -3.380 1.00 97.75 114 LEU A O 1
ATOM 865 N N . MET A 1 115 ? -9.944 5.119 -1.858 1.00 97.38 115 MET A N 1
ATOM 866 C CA . MET A 1 115 ? -10.836 4.058 -1.386 1.00 97.38 115 MET A CA 1
ATOM 867 C C . MET A 1 115 ? -12.144 4.640 -0.841 1.00 97.38 115 MET A C 1
ATOM 869 O O . MET A 1 115 ? -13.206 4.070 -1.077 1.00 97.38 115 MET A O 1
ATOM 873 N N . ALA A 1 116 ? -12.100 5.801 -0.175 1.00 98.31 116 ALA A N 1
ATOM 874 C CA . ALA A 1 116 ? -13.317 6.455 0.290 1.00 98.31 116 ALA A CA 1
ATOM 875 C C . ALA A 1 116 ? -14.075 7.121 -0.866 1.00 98.31 116 ALA A C 1
ATOM 877 O O . ALA A 1 116 ? -15.242 6.817 -1.119 1.00 98.31 116 ALA A O 1
ATOM 878 N N . LEU A 1 117 ? -13.397 8.014 -1.593 1.00 97.50 117 LEU A N 1
ATOM 879 C CA . LEU A 1 117 ? -14.037 8.886 -2.577 1.00 97.50 117 LEU A CA 1
ATOM 880 C C . LEU A 1 117 ? -14.557 8.131 -3.807 1.00 97.50 117 LEU A C 1
ATOM 882 O O . LEU A 1 117 ? -15.624 8.474 -4.311 1.00 97.50 117 LEU A O 1
ATOM 886 N N . ALA A 1 118 ? -13.851 7.095 -4.270 1.00 96.56 118 ALA A N 1
ATOM 887 C CA . ALA A 1 118 ? -14.267 6.308 -5.433 1.00 96.56 118 ALA A CA 1
ATOM 888 C C . ALA A 1 118 ? -15.489 5.417 -5.149 1.00 96.56 118 ALA A C 1
ATOM 890 O O . ALA A 1 118 ? -16.203 5.056 -6.079 1.00 96.56 118 ALA A O 1
ATOM 891 N N . ASN A 1 119 ? -15.758 5.095 -3.879 1.00 97.75 119 ASN A N 1
ATOM 892 C CA . ASN A 1 119 ? -16.860 4.215 -3.471 1.00 97.75 119 ASN A CA 1
ATOM 893 C C . ASN A 1 119 ? -18.031 4.967 -2.809 1.00 97.75 119 ASN A C 1
ATOM 895 O O . ASN A 1 119 ? -18.925 4.342 -2.237 1.00 97.75 119 ASN A O 1
ATOM 899 N N . GLY A 1 120 ? -18.022 6.307 -2.831 1.00 97.81 120 GLY A N 1
ATOM 900 C CA . GLY A 1 120 ? -19.043 7.130 -2.170 1.00 97.81 120 GLY A CA 1
ATOM 901 C C . GLY A 1 120 ? -19.045 7.021 -0.640 1.00 97.81 120 GLY A C 1
ATOM 902 O O . GLY A 1 120 ? -20.047 7.338 -0.004 1.00 97.81 120 GLY A O 1
ATOM 903 N N . ALA A 1 121 ? -17.948 6.545 -0.053 1.00 98.38 121 ALA A N 1
ATOM 904 C CA . ALA A 1 121 ? -17.773 6.375 1.382 1.00 98.38 121 ALA A CA 1
ATOM 905 C C . ALA A 1 121 ? -17.295 7.675 2.056 1.00 98.38 121 ALA A C 1
ATOM 907 O O . ALA A 1 121 ? -16.851 8.625 1.408 1.00 98.38 121 ALA A O 1
ATOM 908 N N . CYS A 1 122 ? -17.349 7.715 3.387 1.00 98.62 122 CYS A N 1
ATOM 909 C CA . CYS A 1 122 ? -16.859 8.846 4.170 1.00 98.62 122 CYS A CA 1
ATOM 910 C C . CYS A 1 122 ? -15.366 8.695 4.500 1.00 98.62 122 CYS A C 1
ATOM 912 O O . CYS A 1 122 ? -14.943 7.669 5.037 1.00 98.62 122 CYS A O 1
ATOM 914 N N . LEU A 1 123 ? -14.583 9.745 4.245 1.00 98.62 123 LEU A N 1
ATOM 915 C CA . LEU A 1 123 ? -13.188 9.854 4.672 1.00 98.62 123 LEU A CA 1
ATOM 916 C C . LEU A 1 123 ? -13.108 10.556 6.038 1.00 98.62 123 LEU A C 1
ATOM 918 O O . LEU A 1 123 ? -13.580 11.682 6.182 1.00 98.62 123 LEU A O 1
ATOM 922 N N . VAL A 1 124 ? -12.501 9.908 7.032 1.00 98.62 124 VAL A N 1
ATOM 923 C CA . VAL A 1 124 ? -12.208 10.475 8.361 1.00 98.62 124 VAL A CA 1
ATOM 924 C C . VAL A 1 124 ? -10.727 10.802 8.410 1.00 98.62 124 VAL A C 1
ATOM 926 O O . VAL A 1 124 ? -9.909 9.899 8.288 1.00 98.62 124 VAL A O 1
ATOM 929 N N . ILE A 1 125 ? -10.367 12.073 8.554 1.00 98.06 125 ILE A N 1
ATOM 930 C CA . ILE A 1 125 ? -8.972 12.521 8.461 1.00 98.06 125 ILE A CA 1
ATOM 931 C C . ILE A 1 125 ? -8.408 12.708 9.867 1.00 98.06 125 ILE A C 1
ATOM 933 O O . ILE A 1 125 ? -8.909 13.548 10.608 1.00 98.06 125 ILE A O 1
ATOM 937 N N . ALA A 1 126 ? -7.359 11.959 10.206 1.00 97.69 126 ALA A N 1
ATOM 938 C CA . ALA A 1 126 ? -6.648 12.114 11.469 1.00 97.69 126 ALA A CA 1
ATOM 939 C C . ALA A 1 126 ? -5.637 13.266 11.406 1.00 97.69 126 ALA A C 1
ATOM 941 O O . ALA A 1 126 ? -4.835 13.377 10.470 1.00 97.69 126 ALA A O 1
ATOM 942 N N . THR A 1 127 ? -5.617 14.085 12.449 1.00 95.31 127 THR A N 1
ATOM 943 C CA . THR A 1 127 ? -4.590 15.099 12.712 1.00 95.31 127 THR A CA 1
ATOM 944 C C . THR A 1 127 ? -3.238 14.464 13.044 1.00 95.31 127 THR A C 1
ATOM 946 O O . THR A 1 127 ? -3.125 13.259 13.267 1.00 95.31 127 THR A O 1
ATOM 949 N N . SER A 1 128 ? -2.166 15.258 13.052 1.00 90.94 128 SER A N 1
ATOM 950 C CA . SER A 1 128 ? -0.835 14.742 13.404 1.00 90.94 128 SER A CA 1
ATOM 951 C C . SER A 1 128 ? -0.755 14.301 14.862 1.00 90.94 128 SER A C 1
ATOM 953 O O . SER A 1 128 ? -0.078 13.324 15.169 1.00 90.94 128 SER A O 1
ATOM 955 N N . GLU A 1 129 ? -1.480 14.999 15.725 1.00 94.19 129 GLU A N 1
ATOM 956 C CA . GLU A 1 129 ? -1.589 14.761 17.154 1.00 94.19 129 GLU A CA 1
ATOM 957 C C . GLU A 1 129 ? -2.338 13.453 17.431 1.00 94.19 129 GLU A C 1
ATOM 959 O O . GLU A 1 129 ? -1.858 12.626 18.205 1.00 94.19 129 GLU A O 1
ATOM 964 N N . GLU A 1 130 ? -3.460 13.215 16.740 1.00 96.62 130 GLU A N 1
ATOM 965 C CA . GLU A 1 130 ? -4.217 11.964 16.866 1.00 96.62 130 GLU A CA 1
ATOM 966 C C . GLU A 1 130 ? -3.384 10.760 16.433 1.00 96.62 130 GLU A C 1
ATOM 968 O O . GLU A 1 130 ? -3.332 9.762 17.141 1.00 96.62 130 GLU A O 1
ATOM 973 N N . ARG A 1 131 ? -2.646 10.863 15.322 1.00 93.06 131 ARG A N 1
ATOM 974 C CA . ARG A 1 131 ? -1.772 9.773 14.848 1.00 93.06 131 ARG A CA 1
ATOM 975 C C . ARG A 1 131 ? -0.639 9.428 15.806 1.00 93.06 131 ARG A C 1
ATOM 977 O O . ARG A 1 131 ? -0.183 8.290 15.834 1.00 93.06 131 ARG A O 1
ATOM 984 N N . ALA A 1 132 ? -0.158 10.409 16.564 1.00 92.81 132 ALA A N 1
ATOM 985 C CA . ALA A 1 132 ? 0.920 10.218 17.524 1.00 92.81 132 ALA A CA 1
ATOM 986 C C . ALA A 1 132 ? 0.440 9.623 18.862 1.00 92.81 132 ALA A C 1
ATOM 988 O O . ALA A 1 132 ? 1.275 9.303 19.708 1.00 92.81 132 ALA A O 1
ATOM 989 N N . SER A 1 133 ? -0.873 9.464 19.066 1.00 97.19 133 SER A N 1
ATOM 990 C CA . SER A 1 133 ? -1.463 9.014 20.327 1.00 97.19 133 SER A CA 1
ATOM 991 C C . SER A 1 133 ? -2.433 7.845 20.109 1.00 97.19 133 SER A C 1
ATOM 993 O O . SER A 1 133 ? -3.483 8.028 19.495 1.00 97.19 133 SER A O 1
ATOM 995 N N . PRO A 1 134 ? -2.157 6.655 20.676 1.00 97.31 134 PRO A N 1
ATOM 996 C CA . PRO A 1 134 ? -3.052 5.501 20.598 1.00 97.31 134 PRO A CA 1
ATOM 997 C C . PRO A 1 134 ? -4.454 5.811 21.099 1.00 97.31 134 PRO A C 1
ATOM 999 O O . PRO A 1 134 ? -5.437 5.435 20.474 1.00 97.31 134 PRO A O 1
ATOM 1002 N N . ASN A 1 135 ? -4.546 6.535 22.216 1.00 97.56 135 ASN A N 1
ATOM 1003 C CA . ASN A 1 135 ? -5.838 6.889 22.785 1.00 97.56 135 ASN A CA 1
ATOM 1004 C C . ASN A 1 135 ? -6.601 7.818 21.845 1.00 97.56 135 ASN A C 1
ATOM 1006 O O . ASN A 1 135 ? -7.746 7.526 21.531 1.00 97.56 135 ASN A O 1
ATOM 1010 N N . ALA A 1 136 ? -5.954 8.860 21.319 1.00 98.06 136 ALA A N 1
ATOM 1011 C CA . ALA A 1 136 ? -6.625 9.821 20.449 1.00 98.06 136 ALA A CA 1
ATOM 1012 C C . ALA A 1 136 ? -7.064 9.198 19.113 1.00 98.06 136 ALA A C 1
ATOM 1014 O O . ALA A 1 136 ? -8.179 9.451 18.662 1.00 98.06 136 ALA A O 1
ATOM 1015 N N . ILE A 1 137 ? -6.239 8.345 18.489 1.00 98.06 137 ILE A N 1
ATOM 1016 C CA . ILE A 1 137 ? -6.648 7.674 17.248 1.00 98.06 137 ILE A CA 1
ATOM 1017 C C . ILE A 1 137 ? -7.786 6.679 17.498 1.00 98.06 137 ILE A C 1
ATOM 1019 O O . ILE A 1 137 ? -8.713 6.610 16.697 1.00 98.06 137 ILE A O 1
ATOM 1023 N N . VAL A 1 138 ? -7.777 5.950 18.620 1.00 97.88 138 VAL A N 1
ATOM 1024 C CA . VAL A 1 138 ? -8.868 5.033 18.988 1.00 97.88 138 VAL A CA 1
ATOM 1025 C C . VAL A 1 138 ? -10.148 5.799 19.340 1.00 97.88 138 VAL A C 1
ATOM 1027 O O . VAL A 1 138 ? -11.232 5.386 18.929 1.00 97.88 138 VAL A O 1
ATOM 1030 N N . ASP A 1 139 ? -10.040 6.950 20.007 1.00 97.75 139 ASP A N 1
ATOM 1031 C CA . ASP A 1 139 ? -11.166 7.855 20.264 1.00 97.75 139 ASP A CA 1
ATOM 1032 C C . ASP A 1 139 ? -11.772 8.369 18.951 1.00 97.75 139 ASP A C 1
ATOM 1034 O O . ASP A 1 139 ? -12.995 8.405 18.811 1.00 97.75 139 ASP A O 1
ATOM 1038 N N . LEU A 1 140 ? -10.935 8.707 17.965 1.00 98.31 140 LEU A N 1
ATOM 1039 C CA . LEU A 1 140 ? -11.368 9.118 16.629 1.00 98.31 140 LEU A CA 1
ATOM 1040 C C . LEU A 1 140 ? -12.079 7.972 15.890 1.00 98.31 140 LEU A C 1
ATOM 1042 O O . LEU A 1 140 ? -13.141 8.186 15.300 1.00 98.31 140 LEU A O 1
ATOM 1046 N N . LEU A 1 141 ? -11.525 6.751 15.944 1.00 98.25 141 LEU A N 1
ATOM 1047 C CA . LEU A 1 141 ? -12.144 5.551 15.366 1.00 98.25 141 LEU A CA 1
ATOM 1048 C C . LEU A 1 141 ? -13.556 5.335 15.933 1.00 98.25 141 LEU A C 1
ATOM 1050 O O . LEU A 1 141 ? -14.494 5.116 15.164 1.00 98.25 141 LEU A O 1
ATOM 1054 N N . ALA A 1 142 ? -13.706 5.440 17.257 1.00 97.56 142 ALA A N 1
ATOM 1055 C CA . ALA A 1 142 ? -14.981 5.291 17.949 1.00 97.56 142 ALA A CA 1
ATOM 1056 C C . ALA A 1 142 ? -15.958 6.429 17.610 1.00 97.56 142 ALA A C 1
ATOM 1058 O O . ALA A 1 142 ? -17.056 6.177 17.114 1.00 97.56 142 ALA A O 1
ATOM 1059 N N . SER A 1 143 ? -15.536 7.681 17.804 1.00 97.69 143 SER A N 1
ATOM 1060 C CA . SER A 1 143 ? -16.386 8.876 17.671 1.00 97.69 143 SER A CA 1
ATOM 1061 C C . SER A 1 143 ? -16.900 9.088 16.249 1.00 97.69 143 SER A C 1
ATOM 1063 O O . SER A 1 143 ? -17.985 9.631 16.048 1.00 97.69 143 SER A O 1
ATOM 1065 N N . HIS A 1 144 ? -16.137 8.648 15.247 1.00 98.19 144 HIS A N 1
ATOM 1066 C CA . HIS A 1 144 ? -16.534 8.735 13.844 1.00 98.19 144 HIS A CA 1
ATOM 1067 C C . HIS A 1 144 ? -16.982 7.404 13.254 1.00 98.19 144 HIS A C 1
ATOM 1069 O O . HIS A 1 144 ? -17.111 7.326 12.032 1.00 98.19 144 HIS A O 1
ATOM 1075 N N . HIS A 1 145 ? -17.236 6.382 14.080 1.00 97.62 145 HIS A N 1
ATOM 1076 C CA . HIS A 1 145 ? -17.730 5.074 13.649 1.00 97.62 145 HIS A CA 1
ATOM 1077 C C . HIS A 1 145 ? -16.933 4.494 12.470 1.00 97.62 145 HIS A C 1
ATOM 1079 O O . HIS A 1 145 ? -17.501 4.047 11.469 1.00 97.62 145 HIS A O 1
ATOM 1085 N N . VAL A 1 146 ? -15.602 4.569 12.537 1.00 98.50 146 VAL A N 1
ATOM 1086 C CA . VAL A 1 146 ? -14.740 4.086 11.457 1.00 98.50 146 VAL A CA 1
ATOM 1087 C C . VAL A 1 146 ? -14.963 2.590 11.259 1.00 98.50 146 VAL A C 1
ATOM 1089 O O . VAL A 1 146 ? -14.883 1.801 12.193 1.00 98.50 146 VAL A O 1
ATOM 1092 N N . SER A 1 147 ? -15.216 2.213 10.007 1.00 98.38 147 SER A N 1
ATOM 1093 C CA . SER A 1 147 ? -15.509 0.833 9.615 1.00 98.38 147 SER A CA 1
ATOM 1094 C C . SER A 1 147 ? -14.288 0.116 9.043 1.00 98.38 147 SER A C 1
ATOM 1096 O O . SER A 1 147 ? -14.126 -1.089 9.223 1.00 98.38 147 SER A O 1
ATOM 1098 N N . ILE A 1 148 ? -13.421 0.847 8.339 1.00 98.56 148 ILE A N 1
ATOM 1099 C CA . ILE A 1 148 ? -12.234 0.295 7.690 1.00 98.56 148 ILE A CA 1
ATOM 1100 C C . ILE A 1 148 ? -11.055 1.202 8.000 1.00 98.56 148 ILE A C 1
ATOM 1102 O O . ILE A 1 148 ? -11.142 2.424 7.873 1.00 98.56 148 ILE A O 1
ATOM 1106 N N . THR A 1 149 ? -9.937 0.600 8.377 1.00 98.25 149 THR A N 1
ATOM 1107 C CA . THR A 1 149 ? -8.684 1.326 8.558 1.00 98.25 149 THR A CA 1
ATOM 1108 C C . THR A 1 149 ? -7.506 0.525 8.027 1.00 98.25 149 THR A C 1
ATOM 1110 O O . THR A 1 149 ? -7.571 -0.699 7.904 1.00 98.25 149 THR A O 1
ATOM 1113 N N . PHE A 1 150 ? -6.428 1.239 7.717 1.00 97.75 150 PHE A N 1
ATOM 1114 C CA . PHE A 1 150 ? -5.112 0.652 7.537 1.00 97.75 150 PHE A CA 1
ATOM 1115 C C . PHE A 1 150 ? -4.245 0.990 8.751 1.00 97.75 150 PHE A C 1
ATOM 1117 O O . PHE A 1 150 ? -4.197 2.150 9.174 1.00 97.75 150 PHE A O 1
ATOM 1124 N N . ALA A 1 151 ? -3.525 -0.004 9.259 1.00 96.12 151 ALA A N 1
ATOM 1125 C CA . ALA A 1 151 ? -2.474 0.178 10.251 1.00 96.12 151 ALA A CA 1
ATOM 1126 C C . ALA A 1 151 ? -1.393 -0.879 10.034 1.00 96.12 151 ALA A C 1
ATOM 1128 O O . ALA A 1 151 ? -1.701 -2.047 9.784 1.00 96.12 151 ALA A O 1
ATOM 1129 N N . ALA A 1 152 ? -0.121 -0.496 10.148 1.00 95.38 152 ALA A N 1
ATOM 1130 C CA . ALA A 1 152 ? 0.944 -1.495 10.128 1.00 95.38 152 ALA A CA 1
ATOM 1131 C C . ALA A 1 152 ? 0.745 -2.488 11.297 1.00 95.38 152 ALA A C 1
ATOM 1133 O O . ALA A 1 152 ? 0.230 -2.097 12.348 1.00 95.38 152 ALA A O 1
ATOM 1134 N N . PRO A 1 153 ? 1.157 -3.763 11.172 1.00 95.12 153 PRO A N 1
ATOM 1135 C CA . PRO A 1 153 ? 0.962 -4.747 12.236 1.00 95.12 153 PRO A CA 1
ATOM 1136 C C . PRO A 1 153 ? 1.475 -4.293 13.615 1.00 95.12 153 PRO A C 1
ATOM 1138 O O . PRO A 1 153 ? 0.781 -4.477 14.616 1.00 95.12 153 PRO A O 1
ATOM 1141 N N . SER A 1 154 ? 2.659 -3.669 13.674 1.00 95.88 154 SER A N 1
ATOM 1142 C CA . SER A 1 154 ? 3.216 -3.144 14.930 1.00 95.88 154 SER A CA 1
ATOM 1143 C C . SER A 1 154 ? 2.461 -1.925 15.469 1.00 95.88 154 SER A C 1
ATOM 1145 O O . SER A 1 154 ? 2.301 -1.789 16.679 1.00 95.88 154 SER A O 1
ATOM 1147 N N . GLU A 1 155 ? 1.964 -1.061 14.584 1.00 96.00 155 GLU A N 1
ATOM 1148 C CA . GLU A 1 155 ? 1.165 0.114 14.937 1.00 96.00 155 GLU A CA 1
ATOM 1149 C C . GLU A 1 155 ? -0.177 -0.300 15.545 1.00 96.00 155 GLU A C 1
ATOM 1151 O O . GLU A 1 155 ? -0.534 0.160 16.627 1.00 96.00 155 GLU A O 1
ATOM 1156 N N . TYR A 1 156 ? -0.888 -1.232 14.906 1.00 96.81 156 TYR A N 1
ATOM 1157 C CA . TYR A 1 156 ? -2.140 -1.745 15.450 1.00 96.81 156 TYR A CA 1
ATOM 1158 C C . TYR A 1 156 ? -1.929 -2.457 16.791 1.00 96.81 156 TYR A C 1
ATOM 1160 O O . TYR A 1 156 ? -2.698 -2.260 17.733 1.00 96.81 156 TYR A O 1
ATOM 1168 N N . GLN A 1 157 ? -0.856 -3.247 16.913 1.00 96.94 157 GLN A N 1
ATOM 1169 C CA . GLN A 1 157 ? -0.481 -3.857 18.187 1.00 96.94 157 GLN A CA 1
ATOM 1170 C C . GLN A 1 157 ? -0.244 -2.810 19.277 1.00 96.94 157 GLN A C 1
ATOM 1172 O O . GLN A 1 157 ? -0.724 -2.985 20.397 1.00 96.94 157 GLN A O 1
ATOM 1177 N N . TRP A 1 158 ? 0.442 -1.717 18.950 1.00 96.69 158 TRP A N 1
ATOM 1178 C CA . TRP A 1 158 ? 0.652 -0.611 19.873 1.00 96.69 158 TRP A CA 1
ATOM 1179 C C . TRP A 1 158 ? -0.665 0.053 20.297 1.00 96.69 158 TRP A C 1
ATOM 1181 O O . TRP A 1 158 ? -0.833 0.341 21.486 1.00 96.69 158 TRP A O 1
ATOM 1191 N N . TRP A 1 159 ? -1.627 0.226 19.383 1.00 97.44 159 TRP A N 1
ATOM 1192 C CA . TRP A 1 159 ? -2.954 0.740 19.737 1.00 97.44 159 TRP A CA 1
ATOM 1193 C C . TRP A 1 159 ? -3.674 -0.167 20.736 1.00 97.44 159 TRP A C 1
ATOM 1195 O O . TRP A 1 159 ? -4.110 0.296 21.789 1.00 97.44 159 TRP A O 1
ATOM 1205 N N . VAL A 1 160 ? -3.739 -1.469 20.452 1.00 96.94 160 VAL A N 1
ATOM 1206 C CA . VAL A 1 160 ? -4.429 -2.438 21.318 1.00 96.94 160 VAL A CA 1
ATOM 1207 C C . VAL A 1 160 ? -3.757 -2.561 22.686 1.00 96.94 160 VAL A C 1
ATOM 1209 O O . VAL A 1 160 ? -4.448 -2.584 23.701 1.00 96.94 160 VAL A O 1
ATOM 1212 N N . GLN A 1 161 ? -2.424 -2.596 22.745 1.00 96.50 161 GLN A N 1
ATOM 1213 C CA . GLN A 1 161 ? -1.692 -2.669 24.016 1.00 96.50 161 GLN A CA 1
ATOM 1214 C C . GLN A 1 161 ? -1.872 -1.413 24.875 1.00 96.50 161 GLN A C 1
ATOM 1216 O O . GLN A 1 161 ? -1.911 -1.520 26.097 1.00 96.50 161 GLN A O 1
ATOM 1221 N N . SER A 1 162 ? -1.986 -0.239 24.250 1.00 97.31 162 SER A N 1
ATOM 1222 C CA . SER A 1 162 ? -2.129 1.031 24.974 1.00 97.31 162 SER A CA 1
ATOM 1223 C C . SER A 1 162 ? -3.556 1.273 25.468 1.00 97.31 162 SER A C 1
ATOM 1225 O O . SER A 1 162 ? -3.747 1.838 26.540 1.00 97.31 162 SER A O 1
ATOM 1227 N N . CYS A 1 163 ? -4.553 0.875 24.677 1.00 96.75 163 CYS A N 1
ATOM 1228 C CA . CYS A 1 163 ? -5.960 1.206 24.912 1.00 96.75 163 CYS A CA 1
ATOM 1229 C C . CYS A 1 163 ? -6.769 0.056 25.529 1.00 96.75 163 CYS A C 1
ATOM 1231 O O . CYS A 1 163 ? -7.850 0.293 26.063 1.00 96.75 163 CYS A O 1
ATOM 1233 N N . GLY A 1 164 ? -6.257 -1.173 25.457 1.00 96.19 164 GLY A N 1
ATOM 1234 C CA . GLY A 1 164 ? -6.967 -2.389 25.836 1.00 96.19 164 GLY A CA 1
ATOM 1235 C C . GLY A 1 164 ? -7.848 -2.929 24.698 1.00 96.19 164 GLY A C 1
ATOM 1236 O O . GLY A 1 164 ? -8.439 -2.154 23.941 1.00 96.19 164 GLY A O 1
ATOM 1237 N N . PRO A 1 165 ? -7.962 -4.263 24.558 1.00 95.31 165 PRO A N 1
ATOM 1238 C CA . PRO A 1 165 ? -8.708 -4.888 23.466 1.00 95.31 165 PRO A CA 1
ATOM 1239 C C . PRO A 1 165 ? -10.210 -4.574 23.494 1.00 95.31 165 PRO A C 1
ATOM 1241 O O . PRO A 1 165 ? -10.816 -4.420 22.437 1.00 95.31 165 PRO A O 1
ATOM 1244 N N . GLN A 1 166 ? -10.793 -4.384 24.681 1.00 94.75 166 GLN A N 1
ATOM 1245 C CA . GLN A 1 166 ? -12.225 -4.118 24.858 1.00 94.75 166 GLN A CA 1
ATOM 1246 C C . GLN A 1 166 ? -12.666 -2.841 24.139 1.00 94.75 166 GLN A C 1
ATOM 1248 O O . GLN A 1 166 ? -13.756 -2.789 23.584 1.00 94.75 166 GLN A O 1
ATOM 1253 N N . ARG A 1 167 ? -11.791 -1.828 24.053 1.00 93.81 167 ARG A N 1
ATOM 1254 C CA . ARG A 1 167 ? -12.108 -0.579 23.346 1.00 93.81 167 ARG A CA 1
ATOM 1255 C C . ARG A 1 167 ? -12.366 -0.775 21.856 1.00 93.81 167 ARG A C 1
ATOM 1257 O O . ARG A 1 167 ? -13.004 0.077 21.261 1.00 93.81 167 ARG A O 1
ATOM 1264 N N . PHE A 1 168 ? -11.875 -1.856 21.255 1.00 94.56 168 PHE A N 1
ATOM 1265 C CA . PHE A 1 168 ? -12.105 -2.174 19.844 1.00 94.56 168 PHE A CA 1
ATOM 1266 C C . PHE A 1 168 ? -13.360 -3.022 19.623 1.00 94.56 168 PHE A C 1
ATOM 1268 O O . PHE A 1 168 ? -13.803 -3.140 18.483 1.00 94.56 168 PHE A O 1
ATOM 1275 N N . GLU A 1 169 ? -13.926 -3.607 20.681 1.00 92.44 169 GLU A N 1
ATOM 1276 C CA . GLU A 1 169 ? -15.135 -4.436 20.607 1.00 92.44 169 GLU A CA 1
ATOM 1277 C C . GLU A 1 169 ? -16.381 -3.571 20.356 1.00 92.44 169 GLU A C 1
ATOM 1279 O O . GLU A 1 169 ? -17.269 -3.989 19.617 1.00 92.44 169 GLU A O 1
ATOM 1284 N N . ASP A 1 170 ? -16.389 -2.335 20.868 1.00 87.56 170 ASP A N 1
ATOM 1285 C CA . ASP A 1 170 ? -17.498 -1.379 20.715 1.00 87.56 170 ASP A CA 1
ATOM 1286 C C . ASP A 1 170 ? -17.401 -0.503 19.451 1.00 87.56 170 ASP A C 1
ATOM 1288 O O . ASP A 1 170 ? -18.353 0.189 19.076 1.00 87.56 170 ASP A O 1
ATOM 1292 N N . ILE A 1 171 ? -16.247 -0.494 18.777 1.00 94.12 171 ILE A N 1
ATOM 1293 C CA . ILE A 1 171 ? -16.056 0.287 17.550 1.00 94.12 171 ILE A CA 1
ATOM 1294 C C . ILE A 1 171 ? -16.615 -0.529 16.378 1.00 94.12 171 ILE A C 1
ATOM 1296 O O . ILE A 1 171 ? -16.265 -1.702 16.245 1.00 94.12 171 ILE A O 1
ATOM 1300 N N . PRO A 1 172 ? -17.400 0.066 15.458 1.00 93.31 172 PRO A N 1
ATOM 1301 C CA . PRO A 1 172 ? -17.963 -0.634 14.298 1.00 93.31 172 PRO A CA 1
ATOM 1302 C C . PRO A 1 172 ? -16.920 -0.933 13.198 1.00 93.31 172 PRO A C 1
ATOM 1304 O O . PRO A 1 172 ? -17.217 -0.867 12.003 1.00 93.31 172 PRO A O 1
ATOM 1307 N N . LEU A 1 173 ? -15.687 -1.269 13.590 1.00 96.19 173 LEU A N 1
ATOM 1308 C CA . LEU A 1 173 ? -14.638 -1.752 12.706 1.00 96.19 173 LEU A CA 1
ATOM 1309 C C . LEU A 1 173 ? -15.029 -3.126 12.161 1.00 96.19 173 LEU A C 1
ATOM 1311 O O . LEU A 1 173 ? -15.287 -4.068 12.906 1.00 96.19 173 LEU A O 1
ATOM 1315 N N . ARG A 1 174 ? -15.014 -3.244 10.835 1.00 96.62 174 ARG A N 1
ATOM 1316 C CA . ARG A 1 174 ? -15.254 -4.496 10.105 1.00 96.62 174 ARG A CA 1
ATOM 1317 C C . ARG A 1 174 ? -14.009 -5.018 9.407 1.00 96.62 174 ARG A C 1
ATOM 1319 O O . ARG A 1 174 ? -13.923 -6.203 9.094 1.00 96.62 174 ARG A O 1
ATOM 1326 N N . THR A 1 175 ? -13.049 -4.150 9.088 1.00 98.12 175 THR A N 1
ATOM 1327 C CA . THR A 1 175 ? -11.822 -4.566 8.401 1.00 98.12 175 THR A CA 1
ATOM 1328 C C . THR A 1 175 ? -10.633 -3.713 8.815 1.00 98.12 175 THR A C 1
ATOM 1330 O O . THR A 1 175 ? -10.679 -2.484 8.752 1.00 98.12 175 THR A O 1
ATOM 1333 N N . ILE A 1 176 ? -9.551 -4.383 9.200 1.00 97.94 176 ILE A N 1
ATOM 1334 C CA . ILE A 1 176 ? -8.239 -3.776 9.406 1.00 97.94 176 ILE A CA 1
ATOM 1335 C C . ILE A 1 176 ? -7.305 -4.348 8.356 1.00 97.94 176 ILE A C 1
ATOM 1337 O O . ILE A 1 176 ? -7.036 -5.549 8.333 1.00 97.94 176 ILE A O 1
ATOM 1341 N N . ILE A 1 177 ? -6.831 -3.470 7.482 1.00 98.31 177 ILE A N 1
ATOM 1342 C CA . ILE A 1 177 ? -5.828 -3.802 6.482 1.00 98.31 177 ILE A CA 1
ATOM 1343 C C . ILE A 1 177 ? -4.462 -3.552 7.116 1.00 98.31 177 ILE A C 1
ATOM 1345 O O . ILE A 1 177 ? -4.162 -2.441 7.551 1.00 98.31 177 ILE A O 1
ATOM 1349 N N . THR A 1 178 ? -3.633 -4.580 7.162 1.00 96.56 178 THR A N 1
ATOM 1350 C CA . THR A 1 178 ? -2.224 -4.485 7.510 1.00 96.56 178 THR A CA 1
ATOM 1351 C C . THR A 1 178 ? -1.363 -4.511 6.259 1.00 96.56 178 THR A C 1
ATOM 1353 O O . THR A 1 178 ? -1.818 -4.833 5.164 1.00 96.56 178 THR A O 1
ATOM 1356 N N . GLY A 1 179 ? -0.110 -4.103 6.402 1.00 93.50 179 GLY A N 1
ATOM 1357 C CA . GLY A 1 179 ? 0.860 -4.152 5.323 1.00 93.50 179 GLY A CA 1
ATOM 1358 C C . GLY A 1 179 ? 2.114 -3.372 5.673 1.00 93.50 179 GLY A C 1
ATOM 1359 O O . GLY A 1 179 ? 2.222 -2.760 6.737 1.00 93.50 179 GLY A O 1
ATOM 1360 N N . GLY A 1 180 ? 3.099 -3.416 4.780 1.00 87.06 180 GLY A N 1
ATOM 1361 C CA . GLY A 1 180 ? 4.378 -2.725 4.969 1.00 87.06 180 GLY A CA 1
ATOM 1362 C C . GLY A 1 180 ? 5.316 -3.371 5.999 1.00 87.06 180 GLY A C 1
ATOM 1363 O O . GLY A 1 180 ? 6.512 -3.092 5.973 1.00 87.06 180 GLY A O 1
ATOM 1364 N N . GLU A 1 181 ? 4.831 -4.288 6.837 1.00 90.12 181 GLU A N 1
ATOM 1365 C CA . GLU A 1 181 ? 5.633 -5.139 7.719 1.00 90.12 181 GLU A CA 1
ATOM 1366 C C . GLU A 1 181 ? 5.134 -6.578 7.665 1.00 90.12 181 GLU A C 1
ATOM 1368 O O . GLU A 1 181 ? 3.955 -6.832 7.439 1.00 90.12 181 GLU A O 1
ATOM 1373 N N . LYS A 1 182 ? 6.025 -7.532 7.941 1.00 90.38 182 LYS A N 1
ATOM 1374 C CA . LYS A 1 182 ? 5.628 -8.931 8.075 1.00 90.38 182 LYS A CA 1
ATOM 1375 C C . LYS A 1 182 ? 4.760 -9.111 9.321 1.00 90.38 182 LYS A C 1
ATOM 1377 O O . LYS A 1 182 ? 5.204 -8.809 10.433 1.00 90.38 182 LYS A O 1
ATOM 1382 N N . VAL A 1 183 ? 3.567 -9.674 9.154 1.00 92.31 183 VAL A N 1
ATOM 1383 C CA . VAL A 1 183 ? 2.753 -10.133 10.282 1.00 92.31 183 VAL A CA 1
ATOM 1384 C C . VAL A 1 183 ? 3.486 -11.279 10.993 1.00 92.31 183 VAL A C 1
ATOM 1386 O O . VAL A 1 183 ? 3.965 -12.225 10.366 1.00 92.31 183 VAL A O 1
ATOM 1389 N N . LYS A 1 184 ? 3.620 -11.178 12.319 1.00 90.62 184 LYS A N 1
ATOM 1390 C CA . LYS A 1 184 ? 4.291 -12.154 13.188 1.00 90.62 184 LYS A CA 1
ATOM 1391 C C . LYS A 1 184 ? 3.267 -12.801 14.114 1.00 90.62 184 LYS A C 1
ATOM 1393 O O . LYS A 1 184 ? 2.192 -12.254 14.343 1.00 90.62 184 LYS A O 1
ATOM 1398 N N . GLN A 1 185 ? 3.644 -13.920 14.728 1.00 88.38 185 GLN A N 1
ATOM 1399 C CA . GLN A 1 185 ? 2.806 -14.617 15.714 1.00 88.38 185 GLN A CA 1
ATOM 1400 C C . GLN A 1 185 ? 2.382 -13.710 16.885 1.00 88.38 185 GLN A C 1
ATOM 1402 O O . GLN A 1 185 ? 1.250 -13.799 17.353 1.00 88.38 185 GLN A O 1
ATOM 1407 N N . SER A 1 186 ? 3.242 -12.773 17.306 1.00 89.00 186 SER A N 1
ATOM 1408 C CA . SER A 1 186 ? 2.902 -11.772 18.327 1.00 89.00 186 SER A CA 1
ATOM 1409 C C . SER A 1 186 ? 1.729 -10.875 17.919 1.00 89.00 186 SER A C 1
ATOM 1411 O O . SER A 1 186 ? 0.926 -10.515 18.772 1.00 89.00 186 SER A O 1
ATOM 1413 N N . HIS A 1 187 ? 1.594 -10.534 16.633 1.00 93.62 187 HIS A N 1
ATOM 1414 C CA . HIS A 1 187 ? 0.470 -9.736 16.133 1.00 93.62 187 HIS A CA 1
ATOM 1415 C C . HIS A 1 187 ? -0.820 -10.567 16.092 1.00 93.62 187 HIS A C 1
ATOM 1417 O O . HIS A 1 187 ? -1.887 -10.060 16.421 1.00 93.62 187 HIS A O 1
ATOM 1423 N N . LEU A 1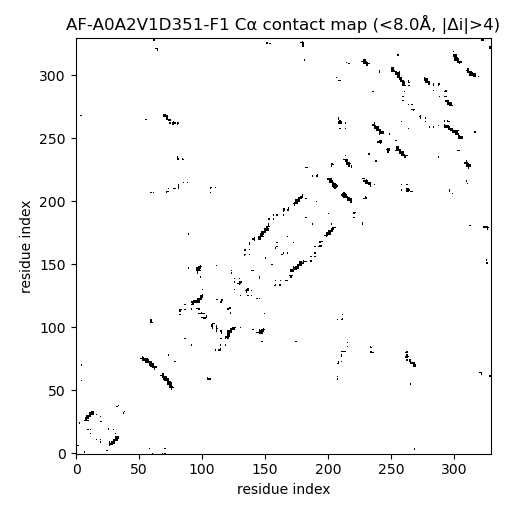 188 ? -0.729 -11.867 15.784 1.00 92.56 188 LEU A N 1
ATOM 1424 C CA . LEU A 1 188 ? -1.896 -12.757 15.818 1.00 92.56 188 LEU A CA 1
ATOM 1425 C C . LEU A 1 188 ? -2.483 -12.890 17.228 1.00 92.56 188 LEU A C 1
ATOM 1427 O O . LEU A 1 188 ? -3.698 -12.989 17.373 1.00 92.56 188 LEU A O 1
ATOM 1431 N N . ALA A 1 189 ? -1.643 -12.868 18.267 1.00 91.44 189 ALA A N 1
ATOM 1432 C CA . ALA A 1 189 ? -2.116 -12.832 19.651 1.00 91.44 189 ALA A CA 1
ATOM 1433 C C . ALA A 1 189 ? -2.941 -11.564 19.934 1.00 91.44 189 ALA A C 1
ATOM 1435 O O . ALA A 1 189 ? -3.986 -11.642 20.576 1.00 91.44 189 ALA A O 1
ATOM 1436 N N . THR A 1 190 ? -2.521 -10.415 19.395 1.00 93.69 190 THR A N 1
ATOM 1437 C CA . THR A 1 190 ? -3.297 -9.170 19.455 1.00 93.69 190 THR A CA 1
ATOM 1438 C C . THR A 1 190 ? -4.631 -9.307 18.722 1.00 93.69 190 THR A C 1
ATOM 1440 O O . THR A 1 190 ? -5.659 -8.977 19.303 1.00 93.69 190 THR A O 1
ATOM 1443 N N . PHE A 1 191 ? -4.648 -9.847 17.501 1.00 93.44 191 PHE A N 1
ATOM 1444 C CA . PHE A 1 191 ? -5.890 -10.034 16.735 1.00 93.44 191 PHE A CA 1
ATOM 1445 C C . PHE A 1 191 ? -6.883 -10.932 17.485 1.00 93.44 191 PHE A C 1
ATOM 1447 O O . PHE A 1 191 ? -8.056 -10.599 17.611 1.00 93.44 191 PHE A O 1
ATOM 1454 N N . LYS A 1 192 ? -6.390 -12.027 18.079 1.00 92.12 192 LYS A N 1
ATOM 1455 C CA . LYS A 1 192 ? -7.182 -12.944 18.917 1.00 92.12 192 LYS A CA 1
ATOM 1456 C C . LYS A 1 192 ? -7.738 -12.308 20.187 1.00 92.12 192 LYS A C 1
ATOM 1458 O O . LYS A 1 192 ? -8.727 -12.807 20.712 1.00 92.12 192 LYS A O 1
ATOM 1463 N N . SER A 1 193 ? -7.083 -11.277 20.722 1.00 93.19 193 SER A N 1
ATOM 1464 C CA . SER A 1 193 ? -7.519 -10.650 21.972 1.00 93.19 193 SER A CA 1
ATOM 1465 C C . SER A 1 193 ? -8.780 -9.797 21.819 1.00 93.19 193 SER A C 1
ATOM 1467 O O . SER A 1 193 ? -9.439 -9.553 22.825 1.00 93.19 193 SER A O 1
ATOM 1469 N N . ILE A 1 194 ? -9.129 -9.380 20.595 1.00 94.06 194 ILE A N 1
ATOM 1470 C CA . ILE A 1 194 ? -10.342 -8.605 20.317 1.00 94.06 194 ILE A CA 1
ATOM 1471 C C . ILE A 1 194 ? -11.524 -9.564 20.167 1.00 94.06 194 ILE A C 1
ATOM 1473 O O . ILE A 1 194 ? -11.554 -10.375 19.239 1.00 94.06 194 ILE A O 1
ATOM 1477 N N . LYS A 1 195 ? -12.535 -9.467 21.036 1.00 91.75 195 LYS A N 1
ATOM 1478 C CA . LYS A 1 195 ? -13.734 -10.316 20.954 1.00 91.75 195 LYS A CA 1
ATOM 1479 C C . LYS A 1 195 ? -14.780 -9.746 19.994 1.00 91.75 195 LYS A C 1
ATOM 1481 O O . LYS A 1 195 ? -15.913 -9.481 20.375 1.00 91.75 195 LYS A O 1
ATOM 1486 N N . ASN A 1 196 ? -14.406 -9.602 18.725 1.00 89.31 196 ASN A N 1
ATOM 1487 C CA . ASN A 1 196 ? -15.313 -9.212 17.646 1.00 89.31 196 ASN A CA 1
ATOM 1488 C C . ASN A 1 196 ? -15.171 -10.200 16.479 1.00 89.31 196 ASN A C 1
ATOM 1490 O O . ASN A 1 196 ? -14.235 -10.111 15.689 1.00 89.31 196 ASN A O 1
ATOM 1494 N N . SER A 1 197 ? -16.099 -11.155 16.371 1.00 83.56 197 SER A N 1
ATOM 1495 C CA . SER A 1 197 ? -16.070 -12.202 15.336 1.00 83.56 197 SER A CA 1
ATOM 1496 C C . SER A 1 197 ? -16.333 -11.686 13.919 1.00 83.56 197 SER A C 1
ATOM 1498 O O . SER A 1 197 ? -16.043 -12.392 12.955 1.00 83.56 197 SER A O 1
ATOM 1500 N N . SER A 1 198 ? -16.866 -10.471 13.784 1.00 88.25 198 SER A N 1
ATOM 1501 C CA . SER A 1 198 ? -17.120 -9.824 12.495 1.00 88.25 198 SER A CA 1
ATOM 1502 C C . SER A 1 198 ? -15.914 -9.022 11.993 1.00 88.25 198 SER A C 1
ATOM 1504 O O . SER A 1 198 ? -15.892 -8.611 10.831 1.00 88.25 198 SER A O 1
ATOM 1506 N N . LEU A 1 199 ? -14.908 -8.780 12.844 1.00 94.81 199 LEU A N 1
ATOM 1507 C CA . LEU A 1 199 ? -13.711 -8.030 12.482 1.00 94.81 199 LEU A CA 1
ATOM 1508 C C . LEU A 1 199 ? -12.768 -8.892 11.639 1.00 94.81 199 LEU A C 1
ATOM 1510 O O . LEU A 1 199 ? -12.188 -9.869 12.111 1.00 94.81 199 LEU A O 1
ATOM 1514 N N . ARG A 1 200 ? -12.567 -8.493 10.382 1.00 96.06 200 ARG A N 1
ATOM 1515 C CA . ARG A 1 200 ? -11.598 -9.127 9.484 1.00 96.06 200 ARG A CA 1
ATOM 1516 C C . ARG A 1 200 ? -10.243 -8.434 9.577 1.00 96.06 200 ARG A C 1
ATOM 1518 O O . ARG A 1 200 ? -10.157 -7.210 9.489 1.00 96.06 200 ARG A O 1
ATOM 1525 N N . TYR A 1 201 ? -9.183 -9.226 9.655 1.00 96.81 201 TYR A N 1
ATOM 1526 C CA . TYR A 1 201 ? -7.816 -8.757 9.445 1.00 96.81 201 TYR A CA 1
ATOM 1527 C C . TYR A 1 201 ? -7.367 -9.191 8.059 1.00 96.81 201 TYR A C 1
ATOM 1529 O O . TYR A 1 201 ? -7.511 -10.360 7.703 1.00 96.81 201 TYR A O 1
ATOM 1537 N N . MET A 1 202 ? -6.845 -8.262 7.270 1.00 97.31 202 MET A N 1
ATOM 1538 C CA . MET A 1 202 ? -6.345 -8.539 5.928 1.00 97.31 202 MET A CA 1
ATOM 1539 C C . MET A 1 202 ? -4.905 -8.069 5.823 1.00 97.31 202 MET A C 1
ATOM 1541 O O . MET A 1 202 ? -4.617 -6.977 6.288 1.00 97.31 202 MET A O 1
ATOM 1545 N N . ASP A 1 203 ? -4.019 -8.845 5.203 1.00 96.38 203 ASP A N 1
ATOM 1546 C CA . ASP A 1 203 ? -2.640 -8.420 4.958 1.00 96.38 203 ASP A CA 1
ATOM 1547 C C . ASP A 1 203 ? -2.443 -8.089 3.484 1.00 96.38 203 ASP A C 1
ATOM 1549 O O . ASP A 1 203 ? -2.736 -8.905 2.606 1.00 96.38 203 ASP A O 1
ATOM 1553 N N . GLY A 1 204 ? -1.975 -6.872 3.228 1.00 95.75 204 GLY A N 1
ATOM 1554 C CA . GLY A 1 204 ? -1.671 -6.355 1.906 1.00 95.75 204 GLY A CA 1
ATOM 1555 C C . GLY A 1 204 ? -0.167 -6.288 1.673 1.00 95.75 204 GLY A C 1
ATOM 1556 O O . GLY A 1 204 ? 0.600 -5.779 2.496 1.00 95.75 204 GLY A O 1
ATOM 1557 N N . TYR A 1 205 ? 0.260 -6.741 0.500 1.00 96.88 205 TYR A N 1
ATOM 1558 C CA . TYR A 1 205 ? 1.646 -6.642 0.053 1.00 96.88 205 TYR A CA 1
ATOM 1559 C C . TYR A 1 205 ? 1.728 -5.907 -1.271 1.00 96.88 205 TYR A C 1
ATOM 1561 O O . TYR A 1 205 ? 0.937 -6.158 -2.172 1.00 96.88 205 TYR A O 1
ATOM 1569 N N . GLY A 1 206 ? 2.707 -5.018 -1.390 1.00 94.50 206 GLY A N 1
ATOM 1570 C CA . GLY A 1 206 ? 3.083 -4.388 -2.644 1.00 94.50 206 GLY A CA 1
ATOM 1571 C C . GLY A 1 206 ? 4.172 -3.334 -2.429 1.00 94.50 206 GLY A C 1
ATOM 1572 O O . GLY A 1 206 ? 4.186 -2.649 -1.401 1.00 94.50 206 GLY A O 1
ATOM 1573 N N . PRO A 1 207 ? 5.138 -3.210 -3.348 1.00 93.50 207 PRO A N 1
ATOM 1574 C CA . PRO A 1 207 ? 6.030 -2.059 -3.398 1.00 93.50 207 PRO A CA 1
ATOM 1575 C C . PRO A 1 207 ? 5.322 -0.840 -4.017 1.00 93.50 207 PRO A C 1
ATOM 1577 O O . PRO A 1 207 ? 4.333 -0.969 -4.739 1.00 93.50 207 PRO A O 1
ATOM 1580 N N . THR A 1 208 ? 5.856 0.364 -3.789 1.00 93.50 208 THR A N 1
ATOM 1581 C CA . THR A 1 208 ? 5.362 1.596 -4.437 1.00 93.50 208 THR A CA 1
ATOM 1582 C C 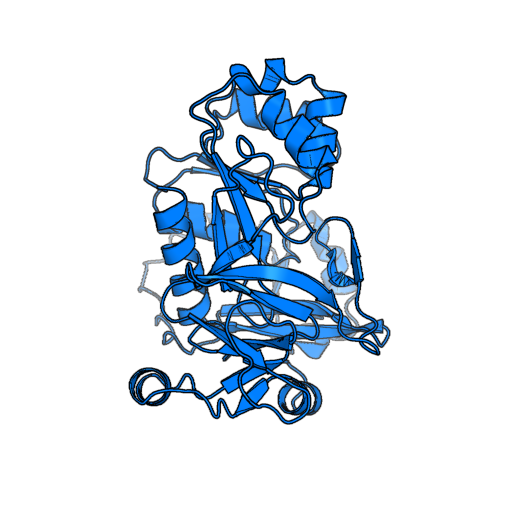. THR A 1 208 ? 5.375 1.471 -5.963 1.00 93.50 208 THR A C 1
ATOM 1584 O O . THR A 1 208 ? 4.461 1.945 -6.626 1.00 93.50 208 THR A O 1
ATOM 1587 N N . GLU A 1 209 ? 6.377 0.779 -6.497 1.00 95.12 209 GLU A N 1
ATOM 1588 C CA . GLU A 1 209 ? 6.620 0.512 -7.915 1.00 95.12 209 GLU A CA 1
ATOM 1589 C C . GLU A 1 209 ? 5.595 -0.411 -8.580 1.00 95.12 209 GLU A C 1
ATOM 1591 O O . GLU A 1 209 ? 5.513 -0.430 -9.804 1.00 95.12 209 GLU A O 1
ATOM 1596 N N . ALA A 1 210 ? 4.801 -1.133 -7.785 1.00 96.06 210 ALA A N 1
ATOM 1597 C CA . ALA A 1 210 ? 3.665 -1.924 -8.253 1.00 96.06 210 ALA A CA 1
ATOM 1598 C C . ALA A 1 210 ? 2.319 -1.351 -7.765 1.00 96.06 210 ALA A C 1
ATOM 1600 O O . ALA A 1 210 ? 1.325 -2.064 -7.694 1.00 96.06 210 ALA A O 1
ATOM 1601 N N . THR A 1 211 ? 2.288 -0.056 -7.428 1.00 96.06 211 THR A N 1
ATOM 1602 C CA . THR A 1 211 ? 1.086 0.705 -7.054 1.00 96.06 211 THR A CA 1
ATOM 1603 C C . THR A 1 211 ? 0.376 0.207 -5.787 1.00 96.06 211 THR A C 1
ATOM 1605 O O . THR A 1 211 ? -0.722 -0.341 -5.822 1.00 96.06 211 THR A O 1
ATOM 1608 N N . ILE A 1 212 ? 0.976 0.529 -4.633 1.00 95.31 212 ILE A N 1
ATOM 1609 C CA . ILE A 1 212 ? 0.442 0.335 -3.266 1.00 95.31 212 ILE A CA 1
ATOM 1610 C C . ILE A 1 212 ? 0.379 -1.141 -2.850 1.00 95.31 212 ILE A C 1
ATOM 1612 O O . ILE A 1 212 ? 1.143 -1.544 -1.977 1.00 95.31 212 ILE A O 1
ATOM 1616 N N . PHE A 1 213 ? -0.501 -1.929 -3.464 1.00 97.25 213 PHE A N 1
ATOM 1617 C CA . PHE A 1 213 ? -0.679 -3.353 -3.195 1.00 97.25 213 PHE A CA 1
ATOM 1618 C C . PHE A 1 213 ? -0.706 -4.120 -4.518 1.00 97.25 213 PHE A C 1
ATOM 1620 O O . PHE A 1 213 ? -1.388 -3.714 -5.451 1.00 97.25 213 PHE A O 1
ATOM 1627 N N . SER A 1 214 ? 0.015 -5.236 -4.575 1.00 97.94 214 SER A N 1
ATOM 1628 C CA . SER A 1 214 ? -0.075 -6.264 -5.615 1.00 97.94 214 SER A CA 1
ATOM 1629 C C . SER A 1 214 ? -0.824 -7.507 -5.137 1.00 97.94 214 SER A C 1
ATOM 1631 O O . SER A 1 214 ? -1.285 -8.288 -5.965 1.00 97.94 214 SER A O 1
ATOM 1633 N N . ASN A 1 215 ? -0.955 -7.690 -3.819 1.00 98.31 215 ASN A N 1
ATOM 1634 C CA . ASN A 1 215 ? -1.643 -8.811 -3.191 1.00 98.31 215 ASN A CA 1
ATOM 1635 C C . ASN A 1 215 ? -2.482 -8.349 -1.997 1.00 98.31 215 ASN A C 1
ATOM 1637 O O . ASN A 1 215 ? -2.132 -7.375 -1.323 1.00 98.31 215 ASN A O 1
ATOM 1641 N N . ILE A 1 216 ? -3.550 -9.092 -1.714 1.00 97.88 216 ILE A N 1
ATOM 1642 C CA . ILE A 1 216 ? -4.356 -8.944 -0.502 1.00 97.88 216 ILE A CA 1
ATOM 1643 C C . ILE A 1 216 ? -4.911 -10.305 -0.080 1.00 97.88 216 ILE A C 1
ATOM 1645 O O . ILE A 1 216 ? -5.326 -11.108 -0.920 1.00 97.88 216 ILE A O 1
ATOM 1649 N N . GLY A 1 217 ? -4.955 -10.574 1.222 1.00 96.00 217 GLY A N 1
ATOM 1650 C CA . GLY A 1 217 ? -5.566 -11.794 1.749 1.00 96.00 217 GLY A CA 1
ATOM 1651 C C . GLY A 1 217 ? -6.106 -11.628 3.153 1.00 96.00 217 GLY A C 1
ATOM 1652 O O . GLY A 1 217 ? -5.592 -10.829 3.928 1.00 96.00 217 GLY A O 1
ATOM 1653 N N . VAL A 1 218 ? -7.133 -12.405 3.491 1.00 95.19 218 VAL A N 1
ATOM 1654 C CA . VAL A 1 218 ? -7.625 -12.501 4.869 1.00 95.19 218 VAL A CA 1
ATOM 1655 C C . VAL A 1 218 ? -6.610 -13.276 5.705 1.00 95.19 218 VAL A C 1
ATOM 1657 O O . VAL A 1 218 ? -6.165 -14.358 5.321 1.00 95.19 218 VAL A O 1
ATOM 1660 N N . ILE A 1 219 ? -6.259 -12.731 6.864 1.00 93.19 219 ILE A N 1
ATOM 1661 C CA . ILE A 1 219 ? -5.414 -13.402 7.844 1.00 93.19 219 ILE A CA 1
ATOM 1662 C C . ILE A 1 219 ? -6.296 -14.367 8.628 1.00 93.19 219 ILE A C 1
ATOM 1664 O O . ILE A 1 219 ? -7.080 -13.958 9.484 1.00 93.19 219 ILE A O 1
ATOM 1668 N N . ASP A 1 220 ? -6.141 -15.662 8.370 1.00 85.81 220 ASP A N 1
ATOM 1669 C CA . ASP A 1 220 ? -6.742 -16.696 9.208 1.00 85.81 220 ASP A CA 1
ATOM 1670 C C . ASP A 1 220 ? -5.916 -16.857 10.490 1.00 85.81 220 ASP A C 1
ATOM 1672 O O . ASP A 1 220 ? -5.011 -17.687 10.590 1.00 85.81 220 ASP A O 1
ATOM 1676 N N . TYR A 1 221 ? -6.214 -16.018 11.479 1.00 82.62 221 TYR A N 1
ATOM 1677 C CA . TYR A 1 221 ? -5.560 -16.069 12.782 1.00 82.62 221 TYR A CA 1
ATOM 1678 C C . TYR A 1 221 ? -6.067 -17.236 13.641 1.00 82.62 221 TYR A C 1
ATOM 1680 O O . TYR A 1 221 ? -5.472 -17.519 14.679 1.00 82.62 221 TYR A O 1
ATOM 1688 N N . THR A 1 222 ? -7.134 -17.938 13.242 1.00 75.12 222 THR A N 1
ATOM 1689 C CA . THR A 1 222 ? -7.682 -19.076 13.998 1.00 75.12 222 THR A CA 1
ATOM 1690 C C . THR A 1 222 ? -6.877 -20.352 13.781 1.00 75.12 222 THR A C 1
ATOM 1692 O O . THR A 1 222 ? -6.682 -21.129 14.719 1.00 75.12 222 THR A O 1
ATOM 1695 N N . LYS A 1 223 ? -6.324 -20.537 12.579 1.00 71.00 223 LYS A N 1
ATOM 1696 C CA . LYS A 1 223 ? -5.434 -21.658 12.281 1.00 71.00 223 LYS A CA 1
ATOM 1697 C C . LYS A 1 223 ? -4.075 -21.461 12.942 1.00 71.00 223 LYS A C 1
ATOM 1699 O O . LYS A 1 223 ? -3.476 -20.390 12.885 1.00 71.00 223 LYS A O 1
ATOM 1704 N N . GLN A 1 224 ? -3.526 -22.536 13.505 1.00 61.97 224 GLN A N 1
ATOM 1705 C CA . GLN A 1 224 ? -2.123 -22.587 13.934 1.00 61.97 224 GLN A CA 1
ATOM 1706 C C . GLN A 1 224 ? -1.179 -22.770 12.734 1.00 61.97 224 GLN A C 1
ATOM 1708 O O . GLN A 1 224 ? -0.247 -23.572 12.768 1.00 61.97 224 GLN A O 1
ATOM 1713 N N . ASN A 1 225 ? -1.429 -22.056 11.637 1.00 64.31 225 ASN A N 1
ATOM 1714 C CA . ASN A 1 225 ? -0.551 -22.127 10.484 1.00 64.31 225 ASN A CA 1
ATOM 1715 C C . ASN A 1 225 ? 0.794 -21.492 10.839 1.00 64.31 225 ASN A C 1
ATOM 1717 O O . ASN A 1 225 ? 0.879 -20.385 11.375 1.00 64.31 225 ASN A O 1
ATOM 1721 N N . ARG A 1 226 ? 1.874 -22.205 10.507 1.00 68.62 226 ARG A N 1
ATOM 1722 C CA . ARG A 1 226 ? 3.243 -21.709 10.691 1.00 68.62 226 ARG A CA 1
ATOM 1723 C C . ARG A 1 226 ? 3.533 -20.485 9.812 1.00 68.62 226 ARG A C 1
ATOM 1725 O O . ARG A 1 226 ? 4.407 -19.688 10.148 1.00 68.62 226 ARG A O 1
ATOM 1732 N N . TRP A 1 227 ? 2.799 -20.336 8.709 1.00 81.56 227 TRP A N 1
ATOM 1733 C CA . TRP A 1 227 ? 3.043 -19.348 7.665 1.00 81.56 227 TRP A CA 1
ATOM 1734 C C . TRP A 1 227 ? 1.840 -18.422 7.498 1.00 81.56 227 TRP A C 1
ATOM 1736 O O . TRP A 1 227 ? 0.711 -18.890 7.373 1.00 81.56 227 TRP A O 1
ATOM 1746 N N . ILE A 1 228 ? 2.102 -17.115 7.488 1.00 89.56 228 ILE A N 1
ATOM 1747 C CA . ILE A 1 228 ? 1.105 -16.071 7.239 1.00 89.56 228 ILE A CA 1
ATOM 1748 C C . ILE A 1 228 ? 1.376 -15.535 5.837 1.00 89.56 228 ILE A C 1
ATOM 1750 O O . ILE A 1 228 ? 2.462 -15.016 5.570 1.00 89.56 228 ILE A O 1
ATOM 1754 N N . THR A 1 229 ? 0.420 -15.735 4.939 1.00 93.81 229 THR A N 1
ATOM 1755 C CA . THR A 1 229 ? 0.495 -15.303 3.541 1.00 93.81 229 THR A CA 1
ATOM 1756 C C . THR A 1 229 ? -0.054 -13.892 3.389 1.00 93.81 229 THR A C 1
ATOM 1758 O O . THR A 1 229 ? -0.932 -13.495 4.149 1.00 93.81 229 THR A O 1
ATOM 1761 N N . VAL A 1 230 ? 0.367 -13.190 2.342 1.00 95.69 230 VAL A N 1
ATOM 1762 C CA . VAL A 1 230 ? -0.162 -11.866 1.960 1.00 95.69 230 VAL A CA 1
ATOM 1763 C C . VAL A 1 230 ? -1.314 -11.970 0.949 1.00 95.69 230 VAL A C 1
ATOM 1765 O O . VAL A 1 230 ? -1.657 -11.010 0.265 1.00 95.69 230 VAL A O 1
ATOM 1768 N N . GLY A 1 231 ? -1.893 -13.170 0.832 1.00 95.88 231 GLY A N 1
ATOM 1769 C CA . GLY A 1 231 ? -2.997 -13.487 -0.063 1.00 95.88 231 GLY A CA 1
ATOM 1770 C C . GLY A 1 231 ? -2.612 -13.591 -1.532 1.00 95.88 231 GLY A C 1
ATOM 1771 O O . GLY A 1 231 ? -1.450 -13.809 -1.886 1.00 95.88 231 GLY A O 1
ATOM 1772 N N . SER A 1 232 ? -3.621 -13.468 -2.385 1.00 97.62 232 SER A N 1
ATOM 1773 C CA . SER A 1 232 ? -3.512 -13.665 -3.831 1.00 97.62 232 SER A CA 1
ATOM 1774 C C . SER A 1 232 ? -3.288 -12.340 -4.552 1.00 97.62 232 SER A C 1
ATOM 1776 O O . SER A 1 232 ? -3.479 -11.267 -3.975 1.00 97.62 232 SER A O 1
ATOM 1778 N N . ALA A 1 233 ? -2.848 -12.418 -5.807 1.00 98.12 233 ALA A N 1
ATOM 1779 C CA . ALA A 1 233 ? -2.642 -11.242 -6.644 1.00 98.12 233 ALA A CA 1
ATOM 1780 C C . ALA A 1 233 ? -3.950 -10.450 -6.833 1.00 98.12 233 ALA A C 1
ATOM 1782 O O . ALA A 1 233 ? -5.034 -11.036 -6.880 1.00 98.12 233 ALA A O 1
ATOM 1783 N N . LEU A 1 234 ? -3.846 -9.125 -6.961 1.00 98.38 234 LEU A N 1
ATOM 1784 C CA . LEU A 1 234 ? -4.978 -8.285 -7.360 1.00 98.38 234 LEU A CA 1
ATOM 1785 C C . LEU A 1 234 ? -5.406 -8.581 -8.804 1.00 98.38 234 LEU A C 1
ATOM 1787 O O . LEU A 1 234 ? -4.703 -9.262 -9.554 1.00 98.38 234 LEU A O 1
ATOM 1791 N N . HIS A 1 235 ? -6.556 -8.037 -9.212 1.00 96.88 235 HIS A N 1
ATOM 1792 C CA . HIS A 1 235 ? -6.982 -8.120 -10.607 1.00 96.88 235 HIS A CA 1
ATOM 1793 C C . HIS A 1 235 ? -5.911 -7.522 -11.532 1.00 96.88 235 HIS A C 1
ATOM 1795 O O . HIS A 1 235 ? -5.147 -6.642 -11.117 1.00 96.88 235 HIS A O 1
ATOM 1801 N N . ASP A 1 236 ? -5.797 -8.062 -12.748 1.00 96.94 236 ASP A N 1
ATOM 1802 C CA . ASP A 1 236 ? -4.826 -7.623 -13.761 1.00 96.94 236 ASP A CA 1
ATOM 1803 C C . ASP A 1 236 ? -3.369 -7.516 -13.270 1.00 96.94 236 ASP A C 1
ATOM 1805 O O . ASP A 1 236 ? -2.548 -6.767 -13.808 1.00 96.94 236 ASP A O 1
ATOM 1809 N N . THR A 1 237 ? -3.036 -8.286 -12.233 1.00 97.75 237 THR A N 1
ATOM 1810 C CA . THR A 1 237 ? -1.720 -8.338 -11.600 1.00 97.75 237 THR A CA 1
ATOM 1811 C C . THR A 1 237 ? -1.230 -9.776 -11.609 1.00 97.75 237 THR A C 1
ATOM 1813 O O . THR A 1 237 ? -1.980 -10.708 -11.330 1.00 97.75 237 THR A O 1
ATOM 1816 N N . ALA A 1 238 ? 0.046 -9.965 -11.924 1.00 97.06 238 ALA A N 1
ATOM 1817 C CA . ALA A 1 238 ? 0.685 -11.272 -11.931 1.00 97.06 238 ALA A CA 1
ATOM 1818 C C . ALA A 1 238 ? 1.861 -11.286 -10.958 1.00 97.06 238 ALA A C 1
ATOM 1820 O O . ALA A 1 238 ? 2.616 -10.316 -10.878 1.00 97.06 238 ALA A O 1
ATOM 1821 N N . ILE A 1 239 ? 2.024 -12.400 -10.249 1.00 98.06 239 ILE A N 1
ATOM 1822 C CA . ILE A 1 239 ? 3.156 -12.646 -9.360 1.00 98.06 239 ILE A CA 1
ATOM 1823 C C . ILE A 1 239 ? 3.962 -13.797 -9.939 1.00 98.06 239 ILE A C 1
ATOM 1825 O O . ILE A 1 239 ? 3.433 -14.888 -10.143 1.00 98.06 239 ILE A O 1
ATOM 1829 N N . TYR A 1 240 ? 5.244 -13.551 -10.171 1.00 97.75 240 TYR A N 1
ATOM 1830 C CA . TYR A 1 240 ? 6.193 -14.557 -10.618 1.00 97.75 240 TYR A CA 1
ATOM 1831 C C . TYR A 1 240 ? 7.194 -14.811 -9.498 1.00 97.75 240 TYR A C 1
ATOM 1833 O O . TYR A 1 240 ? 7.695 -13.872 -8.880 1.00 97.75 240 TYR A O 1
ATOM 1841 N N . VAL A 1 241 ? 7.483 -16.082 -9.239 1.00 98.25 241 VAL A N 1
ATOM 1842 C CA . VAL A 1 241 ? 8.564 -16.494 -8.342 1.00 98.25 241 VAL A CA 1
ATOM 1843 C C . VAL A 1 241 ? 9.567 -17.259 -9.190 1.00 98.25 241 VAL A C 1
ATOM 1845 O O . VAL A 1 241 ? 9.204 -18.243 -9.841 1.00 98.25 241 VAL A O 1
ATOM 1848 N N . VAL A 1 242 ? 10.801 -16.763 -9.244 1.00 97.88 242 VAL A N 1
ATOM 1849 C CA . VAL A 1 242 ? 11.818 -17.236 -10.194 1.00 97.88 242 VAL A CA 1
ATOM 1850 C C . VAL A 1 242 ? 13.157 -17.510 -9.516 1.00 97.88 242 VAL A C 1
ATOM 1852 O O . VAL A 1 242 ? 13.426 -17.003 -8.423 1.00 97.88 242 VAL A O 1
ATOM 1855 N N . ASP A 1 243 ? 13.979 -18.336 -10.158 1.00 96.50 243 ASP A N 1
ATOM 1856 C CA . ASP A 1 243 ? 15.374 -18.564 -9.781 1.00 96.50 243 ASP A CA 1
ATOM 1857 C C . ASP A 1 243 ? 16.318 -17.470 -10.325 1.00 96.50 243 ASP A C 1
ATOM 1859 O O . ASP A 1 243 ? 15.883 -16.474 -10.911 1.00 96.50 243 ASP A O 1
ATOM 1863 N N . GLU A 1 244 ? 17.623 -17.635 -10.090 1.00 92.56 244 GLU A N 1
ATOM 1864 C CA . GLU A 1 244 ? 18.663 -16.668 -10.475 1.00 92.56 244 GLU A CA 1
ATOM 1865 C C . GLU A 1 244 ? 18.804 -16.515 -12.000 1.00 92.56 244 GLU A C 1
ATOM 1867 O O . GLU A 1 244 ? 19.230 -15.462 -12.475 1.00 92.56 244 GLU A O 1
ATOM 1872 N N . GLU A 1 245 ? 18.376 -17.516 -12.777 1.00 95.12 245 GLU A N 1
ATOM 1873 C CA . GLU A 1 245 ? 18.359 -17.490 -14.241 1.00 95.12 245 GLU A CA 1
ATOM 1874 C C . GLU A 1 245 ? 17.011 -17.031 -14.830 1.00 95.12 245 GLU A C 1
ATOM 1876 O O . GLU A 1 245 ? 16.776 -17.199 -16.029 1.00 95.12 245 GLU A O 1
ATOM 1881 N N . LEU A 1 246 ? 16.121 -16.443 -14.017 1.00 95.88 246 LEU A N 1
ATOM 1882 C CA . LEU A 1 246 ? 14.767 -16.024 -14.409 1.00 95.88 246 LEU A CA 1
ATOM 1883 C C . LEU A 1 246 ? 13.897 -17.175 -14.943 1.00 95.88 246 LEU A C 1
ATOM 1885 O O . LEU A 1 246 ? 13.065 -16.979 -15.831 1.00 95.88 246 LEU A O 1
ATOM 1889 N N . ARG A 1 247 ? 14.041 -18.383 -14.395 1.00 96.94 247 ARG A N 1
ATOM 1890 C CA . ARG A 1 247 ? 13.142 -19.509 -14.679 1.00 96.94 247 ARG A CA 1
ATOM 1891 C C . ARG A 1 247 ? 12.121 -19.638 -13.557 1.00 96.94 247 ARG A C 1
ATOM 1893 O O . ARG A 1 247 ? 12.446 -19.471 -12.383 1.00 96.94 247 ARG A O 1
ATOM 1900 N N . SER A 1 248 ? 10.871 -19.935 -13.904 1.00 95.81 248 SER A N 1
ATOM 1901 C CA . SER A 1 248 ? 9.816 -20.146 -12.908 1.00 95.81 248 SER A CA 1
ATOM 1902 C C . SER A 1 248 ? 10.154 -21.326 -11.999 1.00 95.81 248 SER A C 1
ATOM 1904 O O . SER A 1 248 ? 10.487 -22.410 -12.481 1.00 95.81 248 SER A O 1
ATOM 1906 N N . VAL A 1 249 ? 10.022 -21.132 -10.688 1.00 97.25 249 VAL A N 1
ATOM 1907 C CA . VAL A 1 249 ? 10.150 -22.228 -9.720 1.00 97.25 249 VAL A CA 1
ATOM 1908 C C . VAL A 1 249 ? 8.810 -22.947 -9.540 1.00 97.25 249 VAL A C 1
ATOM 1910 O O . VAL A 1 249 ? 7.744 -22.381 -9.789 1.00 97.25 249 VAL A O 1
ATOM 1913 N N . ALA A 1 250 ? 8.847 -24.202 -9.089 1.00 97.06 250 ALA A N 1
ATOM 1914 C CA . ALA A 1 250 ? 7.630 -24.945 -8.763 1.00 97.06 250 ALA A CA 1
ATOM 1915 C C . ALA A 1 250 ? 6.863 -24.304 -7.588 1.00 97.06 250 ALA A C 1
ATOM 1917 O O . ALA A 1 250 ? 7.453 -23.672 -6.709 1.00 97.06 250 ALA A O 1
ATOM 1918 N N . LEU A 1 251 ? 5.544 -24.515 -7.532 1.00 96.50 251 LEU A N 1
ATOM 1919 C CA . LEU A 1 251 ? 4.711 -24.053 -6.416 1.00 96.50 251 LEU A CA 1
ATOM 1920 C C . LEU A 1 251 ? 5.265 -24.570 -5.075 1.00 96.50 251 LEU A C 1
ATOM 1922 O O . LEU A 1 251 ? 5.638 -25.733 -4.941 1.00 96.50 251 LEU A O 1
ATOM 1926 N N . GLY A 1 252 ? 5.339 -23.689 -4.078 1.00 95.56 252 GLY A N 1
ATOM 1927 C CA . GLY A 1 252 ? 5.913 -23.968 -2.760 1.00 95.56 252 GLY A CA 1
ATOM 1928 C C . GLY A 1 252 ? 7.444 -23.894 -2.681 1.00 95.56 252 GLY A C 1
ATOM 1929 O O . GLY A 1 252 ? 7.995 -24.030 -1.581 1.00 95.56 252 GLY A O 1
ATOM 1930 N N . MET A 1 253 ? 8.143 -23.646 -3.794 1.00 97.06 253 MET A N 1
ATOM 1931 C CA . MET A 1 253 ? 9.583 -23.376 -3.801 1.00 97.06 253 MET A CA 1
ATOM 1932 C C . MET A 1 253 ? 9.882 -21.886 -3.648 1.00 97.06 253 MET A C 1
ATOM 1934 O O . MET A 1 253 ? 9.117 -21.026 -4.082 1.00 97.06 253 MET A O 1
ATOM 1938 N N . SER A 1 254 ? 10.997 -21.597 -2.976 1.00 97.25 254 SER A N 1
ATOM 1939 C CA . SER A 1 254 ? 11.484 -20.233 -2.775 1.00 97.25 254 SER A CA 1
ATOM 1940 C C . SER A 1 254 ? 12.154 -19.697 -4.030 1.00 97.25 254 SER A C 1
ATOM 1942 O O . SER A 1 254 ? 12.964 -20.392 -4.635 1.00 97.25 254 SER A O 1
ATOM 1944 N N . GLY A 1 255 ? 11.906 -18.428 -4.328 1.00 97.44 255 GLY A N 1
ATOM 1945 C CA . GLY A 1 255 ? 12.610 -17.672 -5.358 1.00 97.44 255 GLY A CA 1
ATOM 1946 C C . GLY A 1 255 ? 12.496 -16.168 -5.125 1.00 97.44 255 GLY A C 1
ATOM 1947 O O . GLY A 1 255 ? 11.956 -15.723 -4.104 1.00 97.44 255 GLY A O 1
ATOM 1948 N N . GLU A 1 256 ? 13.023 -15.384 -6.060 1.00 97.56 256 GLU A N 1
ATOM 1949 C CA . GLU A 1 256 ? 12.832 -13.934 -6.083 1.00 97.56 256 GLU A CA 1
ATOM 1950 C C . GLU A 1 256 ? 11.443 -13.599 -6.643 1.00 97.56 256 GLU A C 1
ATOM 1952 O O . GLU A 1 256 ? 10.986 -14.203 -7.616 1.00 97.56 256 GLU A O 1
ATOM 1957 N N . ILE A 1 257 ? 10.764 -12.637 -6.017 1.00 98.31 257 ILE A N 1
ATOM 1958 C CA . ILE A 1 257 ? 9.431 -12.189 -6.414 1.00 98.31 257 ILE A CA 1
ATOM 1959 C C . ILE A 1 257 ? 9.549 -11.106 -7.492 1.00 98.31 257 ILE A C 1
ATOM 1961 O O . ILE A 1 257 ? 10.196 -10.072 -7.296 1.00 98.31 257 ILE A O 1
ATOM 1965 N N . TYR A 1 258 ? 8.843 -11.304 -8.599 1.00 98.12 258 TYR A N 1
ATOM 1966 C CA . TYR A 1 258 ? 8.608 -10.304 -9.635 1.00 98.12 258 TYR A CA 1
ATOM 1967 C C . TYR A 1 258 ? 7.111 -10.046 -9.758 1.00 98.12 258 TYR A C 1
ATOM 1969 O O . TYR A 1 258 ? 6.292 -10.950 -9.591 1.00 98.12 258 TYR A O 1
ATOM 1977 N N . ILE A 1 259 ? 6.747 -8.804 -10.062 1.00 98.50 259 ILE A N 1
ATOM 1978 C CA . ILE A 1 259 ? 5.347 -8.397 -10.224 1.00 98.50 259 ILE A CA 1
ATOM 1979 C C . ILE A 1 259 ? 5.153 -7.931 -11.660 1.00 98.50 259 ILE A C 1
ATOM 1981 O O . ILE A 1 259 ? 5.963 -7.157 -12.147 1.00 98.50 259 ILE A O 1
ATOM 1985 N N . GLY A 1 260 ? 4.100 -8.369 -12.341 1.00 97.94 260 GLY A N 1
ATOM 1986 C CA . GLY A 1 260 ? 3.707 -7.870 -13.661 1.00 97.94 260 GLY A CA 1
ATOM 1987 C C . GLY A 1 260 ? 2.265 -7.376 -13.680 1.00 97.94 260 GLY A C 1
ATOM 1988 O O . GLY A 1 260 ? 1.515 -7.584 -12.727 1.00 97.94 260 GLY A O 1
ATOM 1989 N N . GLY A 1 261 ? 1.867 -6.764 -14.795 1.00 97.25 261 GLY A N 1
ATOM 1990 C CA . GLY A 1 261 ? 0.494 -6.305 -15.010 1.00 97.25 261 GLY A CA 1
ATOM 1991 C C . GLY A 1 261 ? 0.311 -4.803 -14.833 1.00 97.25 261 GLY A C 1
ATOM 1992 O O . GLY A 1 261 ? 1.268 -4.025 -14.901 1.00 97.25 261 GLY A O 1
ATOM 1993 N N . VAL A 1 262 ? -0.940 -4.396 -14.633 1.00 96.94 262 VAL A N 1
ATOM 1994 C CA . VAL A 1 262 ? -1.362 -2.988 -14.667 1.00 96.94 262 VAL A CA 1
ATOM 1995 C C . VAL A 1 262 ? -0.622 -2.115 -13.645 1.00 96.94 262 VAL A C 1
ATOM 1997 O O . VAL A 1 262 ? -0.311 -0.959 -13.926 1.00 96.94 262 VAL A O 1
ATOM 2000 N N . GLY A 1 263 ? -0.248 -2.685 -12.493 1.00 95.88 263 GLY A N 1
ATOM 2001 C CA . GLY A 1 263 ? 0.404 -1.977 -11.387 1.00 95.88 263 GLY A CA 1
ATOM 2002 C C . GLY A 1 263 ? 1.824 -1.453 -11.657 1.00 95.88 263 GLY A C 1
ATOM 2003 O O . GLY A 1 263 ? 2.283 -0.595 -10.905 1.00 95.88 263 GLY A O 1
ATOM 2004 N N . VAL A 1 264 ? 2.518 -1.943 -12.695 1.00 96.38 264 VAL A N 1
ATOM 2005 C CA . VAL A 1 264 ? 3.991 -1.850 -12.842 1.00 96.38 264 VAL A CA 1
ATOM 2006 C C . VAL A 1 264 ? 4.473 -0.742 -13.790 1.00 96.38 264 VAL A C 1
ATOM 2008 O O . VAL A 1 264 ? 5.639 -0.365 -13.776 1.00 96.38 264 VAL A O 1
ATOM 2011 N N . ASN A 1 265 ? 3.617 -0.160 -14.627 1.00 83.75 265 ASN A N 1
ATOM 2012 C CA . ASN A 1 265 ? 4.086 0.641 -15.773 1.00 83.75 265 ASN A CA 1
ATOM 2013 C C . ASN A 1 265 ? 4.541 2.081 -15.449 1.00 83.75 265 ASN A C 1
ATOM 2015 O O . ASN A 1 265 ? 4.740 2.886 -16.357 1.00 83.75 265 ASN A O 1
ATOM 2019 N N . GLY A 1 266 ? 4.712 2.426 -14.172 1.00 83.25 266 GLY A N 1
ATOM 2020 C CA . GLY A 1 266 ? 5.118 3.766 -13.751 1.00 83.25 266 GLY A CA 1
ATOM 2021 C C . GLY A 1 266 ? 6.581 4.102 -14.053 1.00 83.25 266 GLY A C 1
ATOM 2022 O O . GLY A 1 266 ? 6.880 5.179 -14.569 1.00 83.25 266 GLY A O 1
ATOM 2023 N N . GLY A 1 267 ? 7.505 3.189 -13.755 1.00 92.06 267 GLY A N 1
ATOM 2024 C CA . GLY A 1 267 ? 8.938 3.489 -13.782 1.00 92.06 267 GLY A CA 1
ATOM 2025 C C . GLY A 1 267 ? 9.362 4.535 -12.739 1.00 92.06 267 GLY A C 1
ATOM 2026 O O . GLY A 1 267 ? 8.560 5.047 -11.949 1.00 92.06 267 GLY A O 1
ATOM 2027 N N . TYR A 1 268 ? 10.650 4.873 -12.745 1.00 93.62 268 TYR A N 1
ATOM 2028 C CA . TYR A 1 268 ? 11.221 5.940 -11.924 1.00 93.62 268 TYR A CA 1
ATOM 2029 C C . TYR A 1 268 ? 11.411 7.238 -12.726 1.00 93.62 268 TYR A C 1
ATOM 2031 O O . TYR A 1 268 ? 11.438 7.238 -13.956 1.00 93.62 268 TYR A O 1
ATOM 2039 N N . LEU A 1 269 ? 11.631 8.356 -12.024 1.00 91.81 269 LEU A N 1
ATOM 2040 C CA . LEU A 1 269 ? 12.163 9.589 -12.622 1.00 91.81 269 LEU A CA 1
ATOM 2041 C C . LEU A 1 269 ? 13.525 9.344 -13.292 1.00 91.81 269 LEU A C 1
ATOM 2043 O O . LEU A 1 269 ? 13.803 9.910 -14.346 1.00 91.81 269 LEU A O 1
ATOM 2047 N N . SER A 1 270 ? 14.348 8.471 -12.703 1.00 90.31 270 SER A N 1
ATOM 2048 C CA . SER A 1 270 ? 15.621 8.036 -13.280 1.00 90.31 270 SER A CA 1
ATOM 2049 C C . SER A 1 270 ? 15.417 6.917 -14.304 1.00 90.31 270 SER A C 1
ATOM 2051 O O . SER A 1 270 ? 14.943 5.824 -13.979 1.00 90.31 270 SER A O 1
ATOM 2053 N N . ALA A 1 271 ? 15.826 7.167 -15.549 1.00 90.19 271 ALA A N 1
ATOM 2054 C CA . ALA A 1 271 ? 15.762 6.179 -16.624 1.00 90.19 271 ALA A CA 1
ATOM 2055 C C . ALA A 1 271 ? 16.703 4.984 -16.390 1.00 90.19 271 ALA A C 1
ATOM 2057 O O . ALA A 1 271 ? 16.355 3.857 -16.731 1.00 90.19 271 ALA A O 1
ATOM 2058 N N . GLU A 1 272 ? 17.873 5.213 -15.792 1.00 88.50 272 GLU A N 1
ATOM 2059 C CA . GLU A 1 272 ? 18.843 4.159 -15.469 1.00 88.50 272 GLU A CA 1
ATOM 2060 C C . GLU A 1 272 ? 18.255 3.172 -14.458 1.00 88.50 272 GLU A C 1
ATOM 2062 O O . GLU A 1 272 ? 18.172 1.974 -14.715 1.00 88.50 272 GLU A O 1
ATOM 2067 N N . MET A 1 273 ? 17.721 3.700 -13.360 1.00 86.81 273 MET A N 1
ATOM 2068 C CA . MET A 1 273 ? 17.097 2.886 -12.318 1.00 86.81 273 MET A CA 1
ATOM 2069 C C . MET A 1 273 ? 15.838 2.187 -12.820 1.00 86.81 273 MET A C 1
ATOM 2071 O O . MET A 1 273 ? 15.490 1.103 -12.354 1.00 86.81 273 MET A O 1
ATOM 2075 N N . THR A 1 274 ? 15.136 2.814 -13.771 1.00 91.75 274 THR A N 1
ATOM 2076 C CA . THR A 1 274 ? 13.983 2.192 -14.422 1.00 91.75 274 THR A CA 1
ATOM 2077 C C . THR A 1 274 ? 14.425 0.939 -15.167 1.00 91.75 274 THR A C 1
ATOM 2079 O O . THR A 1 274 ? 13.837 -0.112 -14.954 1.00 91.75 274 THR A O 1
ATOM 2082 N N . LYS A 1 275 ? 15.499 1.010 -15.962 1.00 92.00 275 LYS A N 1
ATOM 2083 C CA . LYS A 1 275 ? 16.030 -0.148 -16.700 1.00 92.00 275 LYS A CA 1
ATOM 2084 C C . LYS A 1 275 ? 16.526 -1.273 -15.788 1.00 92.00 275 LYS A C 1
ATOM 2086 O O . LYS A 1 275 ? 16.445 -2.428 -16.177 1.00 92.00 275 LYS A O 1
ATOM 2091 N N . GLU A 1 276 ? 17.026 -0.950 -14.596 1.00 89.75 276 GLU A N 1
ATOM 2092 C CA . GLU A 1 276 ? 17.511 -1.952 -13.633 1.00 89.75 276 GLU A CA 1
ATOM 2093 C C . GLU A 1 276 ? 16.369 -2.776 -13.012 1.00 89.75 276 GLU A C 1
ATOM 2095 O O . GLU A 1 276 ? 16.529 -3.968 -12.749 1.00 89.75 276 GLU A O 1
ATOM 2100 N N . ARG A 1 277 ? 15.218 -2.143 -12.740 1.00 92.00 277 ARG A N 1
ATOM 2101 C CA . ARG A 1 277 ? 14.149 -2.752 -11.927 1.00 92.00 277 ARG A CA 1
ATOM 2102 C C . ARG A 1 277 ? 12.848 -3.026 -12.674 1.00 92.00 277 ARG A C 1
ATOM 2104 O O . ARG A 1 277 ? 12.108 -3.903 -12.243 1.00 92.00 277 ARG A O 1
ATOM 2111 N N . PHE A 1 278 ? 12.562 -2.311 -13.758 1.00 95.62 278 PHE A N 1
ATOM 2112 C CA . PHE A 1 278 ? 11.389 -2.511 -14.611 1.00 95.62 278 PHE A CA 1
ATOM 2113 C C . PHE A 1 278 ? 11.843 -3.215 -15.889 1.00 95.62 278 PHE A C 1
ATOM 2115 O O . PHE A 1 278 ? 12.246 -2.583 -16.865 1.00 95.62 278 PHE A O 1
ATOM 2122 N N . LEU A 1 279 ? 11.830 -4.542 -15.841 1.00 96.25 279 LEU A N 1
ATOM 2123 C CA . LEU A 1 279 ? 12.342 -5.409 -16.894 1.00 96.25 279 LEU A CA 1
ATOM 2124 C C . LEU A 1 279 ? 11.232 -5.777 -17.886 1.00 96.25 279 LEU A C 1
ATOM 2126 O O . LEU A 1 279 ? 10.061 -5.796 -17.499 1.00 96.25 279 LEU A O 1
ATOM 2130 N N . PRO A 1 280 ? 11.567 -6.139 -19.136 1.00 96.38 280 PRO A N 1
ATOM 2131 C CA . PRO A 1 280 ? 10.610 -6.773 -20.036 1.00 96.38 280 PRO A CA 1
ATOM 2132 C C . PRO A 1 280 ? 9.984 -8.009 -19.380 1.00 96.38 280 PRO A C 1
ATOM 2134 O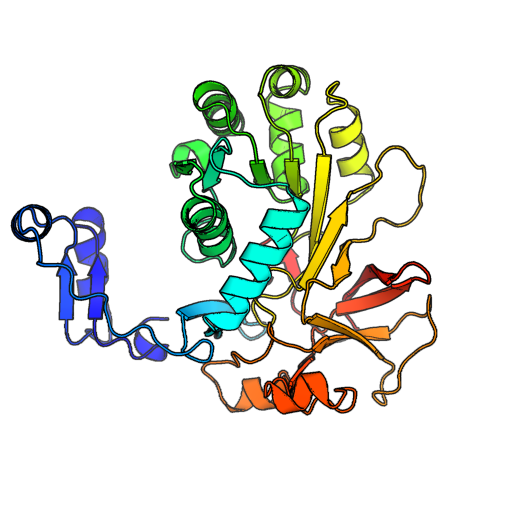 O . PRO A 1 280 ? 10.687 -8.863 -18.840 1.00 96.38 280 PRO A O 1
ATOM 2137 N N . ASN A 1 281 ? 8.658 -8.109 -19.418 1.00 96.44 281 ASN A N 1
ATOM 2138 C CA . ASN A 1 281 ? 7.938 -9.242 -18.860 1.00 96.44 281 ASN A CA 1
ATOM 2139 C C . ASN A 1 281 ? 7.953 -10.419 -19.843 1.00 96.44 281 ASN A C 1
ATOM 2141 O O . ASN A 1 281 ? 7.080 -10.538 -20.702 1.00 96.44 281 ASN A O 1
ATOM 2145 N N . ILE A 1 282 ? 8.935 -11.304 -19.678 1.00 96.56 282 ILE A N 1
ATOM 2146 C CA . ILE A 1 282 ? 9.100 -12.522 -20.486 1.00 96.56 282 ILE A CA 1
ATOM 2147 C C . ILE A 1 282 ? 8.017 -13.583 -20.230 1.00 96.56 282 ILE A C 1
ATOM 2149 O O . ILE A 1 282 ? 7.908 -14.540 -20.990 1.00 96.56 282 ILE A O 1
ATOM 2153 N N . PHE A 1 283 ? 7.211 -13.411 -19.180 1.00 96.12 283 PHE A N 1
ATOM 2154 C CA . PHE A 1 283 ? 6.123 -14.315 -18.806 1.00 96.12 283 PHE A CA 1
ATOM 2155 C C . PHE A 1 283 ? 4.743 -13.794 -19.232 1.00 96.12 283 PHE A C 1
ATOM 2157 O O . PHE A 1 283 ? 3.738 -14.475 -19.027 1.00 96.12 283 PHE A O 1
ATOM 2164 N N . ALA A 1 284 ? 4.662 -12.578 -19.788 1.00 95.06 284 ALA A N 1
ATOM 2165 C CA . ALA A 1 284 ? 3.392 -11.955 -20.136 1.00 95.06 284 ALA A CA 1
ATOM 2166 C C . ALA A 1 284 ? 2.663 -12.741 -21.233 1.00 95.06 284 ALA A C 1
ATOM 2168 O O . ALA A 1 284 ? 3.158 -12.900 -22.348 1.00 95.06 284 ALA A O 1
ATOM 2169 N N . GLY A 1 285 ? 1.433 -13.162 -20.935 1.00 93.62 285 GLY A N 1
ATOM 2170 C CA . GLY A 1 285 ? 0.527 -13.699 -21.945 1.00 93.62 285 GLY A CA 1
ATOM 2171 C C . GLY A 1 285 ? -0.012 -12.611 -22.892 1.00 93.62 285 GLY A C 1
ATOM 2172 O O . GLY A 1 285 ? 0.058 -11.417 -22.575 1.00 93.62 285 GLY A O 1
ATOM 2173 N N . PRO A 1 286 ? -0.635 -12.999 -24.024 1.00 93.38 286 PRO A N 1
ATOM 2174 C CA . PRO A 1 286 ? -1.135 -12.063 -25.036 1.00 93.38 286 PRO A CA 1
ATOM 2175 C C . PRO A 1 286 ? -2.061 -10.968 -24.492 1.00 93.38 286 PRO A C 1
ATOM 2177 O O . PRO A 1 286 ? -1.957 -9.825 -24.922 1.00 93.38 286 PRO A O 1
ATOM 2180 N N . GLY A 1 287 ? -2.913 -11.287 -23.509 1.00 92.62 287 GLY A N 1
ATOM 2181 C CA . GLY A 1 287 ? -3.826 -10.316 -22.895 1.00 92.62 287 GLY A CA 1
ATOM 2182 C C . GLY A 1 287 ? -3.118 -9.206 -22.110 1.00 92.62 287 GLY A C 1
ATOM 2183 O O . GLY A 1 287 ? -3.541 -8.054 -22.144 1.00 92.62 287 GLY A O 1
ATOM 2184 N N . PHE A 1 288 ? -2.003 -9.509 -21.440 1.00 93.88 288 PHE A N 1
ATOM 2185 C CA . PHE A 1 288 ? -1.210 -8.486 -20.747 1.00 93.88 288 PHE A CA 1
ATOM 2186 C C . PHE A 1 288 ? -0.501 -7.593 -21.772 1.00 93.88 288 PHE A C 1
ATOM 2188 O O . PHE A 1 288 ? -0.514 -6.366 -21.658 1.00 93.88 288 PHE A O 1
ATOM 2195 N N . LEU A 1 289 ? 0.057 -8.204 -22.822 1.00 93.69 289 LEU A N 1
ATOM 2196 C CA . LEU A 1 289 ? 0.750 -7.489 -23.893 1.00 93.69 289 LEU A CA 1
ATOM 2197 C C . LEU A 1 289 ? -0.189 -6.573 -24.692 1.00 93.69 289 LEU A C 1
ATOM 2199 O O . LEU A 1 289 ? 0.181 -5.432 -24.962 1.00 93.69 289 LEU A O 1
ATOM 2203 N N . SER A 1 290 ? -1.415 -7.007 -25.009 1.00 94.81 290 SER A N 1
ATOM 2204 C CA . SER A 1 290 ? -2.396 -6.190 -25.744 1.00 94.81 290 SER A CA 1
ATOM 2205 C C . SER A 1 290 ? -2.857 -4.956 -24.967 1.00 94.81 290 SER A C 1
ATOM 2207 O O . SER A 1 290 ? -3.155 -3.927 -25.567 1.00 94.81 290 SER A O 1
ATOM 2209 N N . ASN A 1 291 ? -2.865 -5.026 -23.632 1.00 93.19 291 ASN A N 1
ATOM 2210 C CA . ASN A 1 291 ? -3.126 -3.871 -22.769 1.00 93.19 291 ASN A CA 1
ATOM 2211 C C . ASN A 1 291 ? -1.888 -2.964 -22.597 1.00 93.19 291 ASN A C 1
ATOM 2213 O O . ASN A 1 291 ? -1.977 -1.841 -22.094 1.00 93.19 291 ASN A O 1
ATOM 2217 N N . GLY A 1 292 ? -0.722 -3.391 -23.093 1.00 93.06 292 GLY A N 1
ATOM 2218 C CA . GLY A 1 292 ? 0.549 -2.680 -22.968 1.00 93.06 292 GLY A CA 1
ATOM 2219 C C . GLY A 1 292 ? 1.232 -2.878 -21.615 1.00 93.06 292 GLY A C 1
ATOM 2220 O O . GLY A 1 292 ? 2.084 -2.073 -21.250 1.00 93.06 292 GLY A O 1
ATOM 2221 N N . TRP A 1 293 ? 0.876 -3.926 -20.870 1.00 95.62 293 TRP A N 1
ATOM 2222 C CA . TRP A 1 293 ? 1.514 -4.296 -19.606 1.00 95.62 293 TRP A CA 1
ATOM 2223 C C . TRP A 1 293 ? 2.703 -5.225 -19.866 1.00 95.62 293 TRP A C 1
ATOM 2225 O O . TRP A 1 293 ? 2.736 -6.383 -19.449 1.00 95.62 293 TRP A O 1
ATOM 2235 N N . SER A 1 294 ? 3.678 -4.709 -20.614 1.00 95.00 294 SER A N 1
ATOM 2236 C CA . SER A 1 294 ? 4.830 -5.464 -21.115 1.00 95.00 294 SER A CA 1
ATOM 2237 C C . SER A 1 294 ? 6.005 -5.533 -20.142 1.00 95.00 294 SER A C 1
ATOM 2239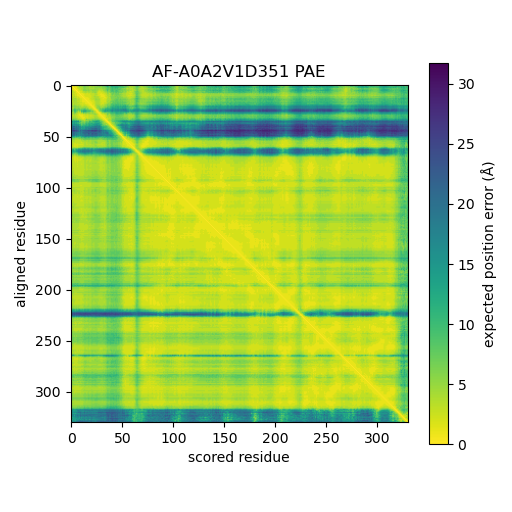 O O . SER A 1 294 ? 7.029 -6.112 -20.489 1.00 95.00 294 SER A O 1
ATOM 2241 N N . ASN A 1 295 ? 5.890 -4.931 -18.956 1.00 96.56 295 ASN A N 1
ATOM 2242 C CA . ASN A 1 295 ? 6.967 -4.858 -17.971 1.00 96.56 295 ASN A CA 1
ATOM 2243 C C . ASN A 1 295 ? 6.644 -5.667 -16.710 1.00 96.56 295 ASN A C 1
ATOM 2245 O O . ASN A 1 295 ? 5.481 -5.848 -16.340 1.00 96.56 295 ASN A O 1
ATOM 2249 N N . MET A 1 296 ? 7.699 -6.133 -16.047 1.00 97.50 296 MET A N 1
ATOM 2250 C CA . MET A 1 296 ? 7.675 -6.716 -14.712 1.00 97.50 296 MET A CA 1
ATOM 2251 C 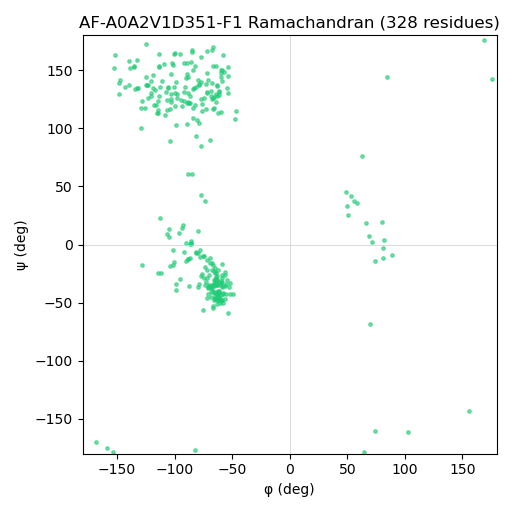C . MET A 1 296 ? 8.658 -5.978 -13.796 1.00 97.50 296 MET A C 1
ATOM 2253 O O . MET A 1 296 ? 9.724 -5.544 -14.229 1.00 97.50 296 MET A O 1
ATOM 2257 N N . TYR A 1 297 ? 8.301 -5.822 -12.527 1.00 97.56 297 TYR A N 1
ATOM 2258 C CA . TYR A 1 297 ? 9.116 -5.179 -11.510 1.00 97.56 297 TYR A CA 1
ATOM 2259 C C . TYR A 1 297 ? 9.862 -6.216 -10.673 1.00 97.56 297 TYR A C 1
ATOM 2261 O O . TYR A 1 297 ? 9.243 -7.103 -10.079 1.00 97.56 297 TYR A O 1
ATOM 2269 N N . ARG A 1 298 ? 11.185 -6.064 -10.586 1.00 95.75 298 ARG A N 1
ATOM 2270 C CA . ARG A 1 298 ? 12.072 -6.841 -9.717 1.00 95.75 298 ARG A CA 1
ATOM 2271 C C . ARG A 1 298 ? 12.011 -6.322 -8.281 1.00 95.75 298 ARG A C 1
ATOM 2273 O O . ARG A 1 298 ? 12.602 -5.286 -7.964 1.00 95.75 298 ARG A O 1
ATOM 2280 N N . THR A 1 299 ? 11.327 -7.048 -7.399 1.00 94.38 299 THR A N 1
ATOM 2281 C CA . THR A 1 299 ? 11.053 -6.563 -6.033 1.00 94.38 299 THR A CA 1
ATOM 2282 C C . THR A 1 299 ? 12.267 -6.606 -5.103 1.00 94.38 299 THR A C 1
ATOM 2284 O O . THR A 1 299 ? 12.346 -5.803 -4.173 1.00 94.38 299 THR A O 1
ATOM 2287 N N . GLY A 1 300 ? 13.200 -7.540 -5.327 1.00 93.44 300 GLY A N 1
ATOM 2288 C CA . GLY A 1 300 ? 14.236 -7.900 -4.354 1.00 93.44 300 GLY A CA 1
ATOM 2289 C C . GLY A 1 300 ? 13.697 -8.617 -3.104 1.00 93.44 300 GLY A C 1
ATOM 2290 O O . GLY A 1 300 ? 14.430 -8.811 -2.132 1.00 93.44 300 GLY A O 1
ATOM 2291 N N . ASP A 1 301 ? 12.413 -8.978 -3.077 1.00 95.00 301 ASP A N 1
ATOM 2292 C CA . ASP A 1 301 ? 11.812 -9.783 -2.017 1.00 95.00 301 ASP A CA 1
ATOM 2293 C C . ASP A 1 301 ? 11.921 -11.275 -2.369 1.00 95.00 301 ASP A C 1
ATOM 2295 O O . ASP A 1 301 ? 11.791 -11.679 -3.525 1.00 95.00 301 ASP A O 1
ATOM 2299 N N . LYS A 1 302 ? 12.153 -12.105 -1.351 1.00 96.38 302 LYS A N 1
ATOM 2300 C CA . LYS A 1 302 ? 12.172 -13.566 -1.454 1.00 96.38 302 LYS A CA 1
ATOM 2301 C C . LYS A 1 302 ? 10.846 -14.130 -0.959 1.00 96.38 302 LYS A C 1
ATOM 2303 O O . LYS A 1 302 ? 10.370 -13.743 0.115 1.00 96.38 302 LYS A O 1
ATOM 2308 N N . GLY A 1 303 ? 10.279 -15.084 -1.688 1.00 96.81 303 GLY A N 1
ATOM 2309 C CA . GLY A 1 303 ? 9.036 -15.732 -1.284 1.00 96.81 303 GLY A CA 1
ATOM 2310 C C . GLY A 1 303 ? 8.682 -16.978 -2.077 1.00 96.81 303 GLY A C 1
ATOM 2311 O O . GLY A 1 303 ? 9.502 -17.504 -2.824 1.00 96.81 303 GLY A O 1
ATOM 2312 N N . ARG A 1 304 ? 7.451 -17.457 -1.867 1.00 96.56 304 ARG A N 1
ATOM 2313 C CA . ARG A 1 304 ? 6.898 -18.675 -2.477 1.00 96.56 304 ARG A CA 1
ATOM 2314 C C . ARG A 1 304 ? 5.454 -18.448 -2.886 1.00 96.56 304 ARG A C 1
ATOM 2316 O O . ARG A 1 304 ? 4.679 -17.924 -2.086 1.00 96.56 304 ARG A O 1
ATOM 2323 N N . LEU A 1 305 ? 5.086 -18.918 -4.071 1.00 97.06 305 LEU A N 1
ATOM 2324 C CA . LEU A 1 305 ? 3.687 -19.036 -4.469 1.00 97.06 305 LEU A CA 1
ATOM 2325 C C . LEU A 1 305 ? 3.167 -20.406 -4.029 1.00 97.06 305 LEU A C 1
ATOM 2327 O O . LEU A 1 305 ? 3.764 -21.425 -4.373 1.00 97.06 305 LEU A O 1
ATOM 2331 N N . LEU A 1 306 ? 2.108 -20.439 -3.226 1.00 95.50 306 LEU A N 1
ATOM 2332 C CA . LEU A 1 306 ? 1.519 -21.677 -2.721 1.00 95.50 306 LEU A CA 1
ATOM 2333 C C . LEU A 1 306 ? 0.523 -22.266 -3.728 1.00 95.50 306 LEU A C 1
ATOM 2335 O O . LEU A 1 306 ? 0.109 -21.608 -4.681 1.00 95.50 306 LEU A O 1
ATOM 2339 N N . SER A 1 307 ? 0.136 -23.527 -3.525 1.00 93.94 307 SER A N 1
ATOM 2340 C CA . SER A 1 307 ? -0.780 -24.242 -4.425 1.00 93.94 307 SER A CA 1
ATOM 2341 C C . SER A 1 307 ? -2.193 -23.661 -4.473 1.00 93.94 307 SER A C 1
ATOM 2343 O O . SER A 1 307 ? -2.908 -23.895 -5.441 1.00 93.94 307 SER A O 1
ATOM 2345 N N . ASP A 1 308 ? -2.589 -22.896 -3.457 1.00 92.88 308 ASP A N 1
ATOM 2346 C CA . ASP A 1 308 ? -3.852 -22.152 -3.413 1.00 92.88 308 ASP A CA 1
ATOM 2347 C C . ASP A 1 308 ? -3.760 -20.762 -4.077 1.00 92.88 308 ASP A C 1
ATOM 2349 O O . ASP A 1 308 ? -4.729 -20.005 -4.071 1.00 92.88 308 ASP A O 1
ATOM 2353 N N . GLY A 1 309 ? -2.603 -20.419 -4.657 1.00 93.06 309 GLY A N 1
ATOM 2354 C CA . GLY A 1 309 ? -2.351 -19.141 -5.320 1.00 93.06 309 GLY A CA 1
ATOM 2355 C C . GLY A 1 309 ? -1.985 -17.993 -4.377 1.00 93.06 309 GLY A C 1
ATOM 2356 O O . GLY A 1 309 ? -1.811 -16.865 -4.842 1.00 93.06 309 GLY A O 1
ATOM 2357 N N . THR A 1 310 ? -1.847 -18.247 -3.072 1.00 96.00 310 THR A N 1
ATOM 2358 C CA . THR A 1 310 ? -1.425 -17.225 -2.110 1.00 96.00 310 THR A CA 1
ATOM 2359 C C . THR A 1 310 ? 0.096 -17.084 -2.060 1.00 96.00 310 THR A C 1
ATOM 2361 O O . THR A 1 310 ? 0.853 -18.029 -2.298 1.00 96.00 310 THR A O 1
ATOM 2364 N N . LEU A 1 311 ? 0.563 -15.875 -1.754 1.00 97.50 311 LEU A N 1
ATOM 2365 C CA . LEU A 1 311 ? 1.981 -15.540 -1.691 1.00 97.50 311 LEU A CA 1
ATOM 2366 C C . LEU A 1 311 ? 2.483 -15.549 -0.242 1.00 97.50 311 LEU A C 1
ATOM 2368 O O . LEU A 1 311 ? 1.921 -14.889 0.635 1.00 97.50 311 LEU A O 1
ATOM 2372 N N . LEU A 1 312 ? 3.591 -16.244 0.006 1.00 95.69 312 LEU A N 1
ATOM 2373 C CA . LEU A 1 312 ? 4.331 -16.179 1.264 1.00 95.69 312 LEU A CA 1
ATOM 2374 C C . LEU A 1 312 ? 5.589 -15.323 1.099 1.00 95.69 312 LEU A C 1
ATOM 2376 O O . LEU A 1 312 ? 6.438 -15.633 0.264 1.00 95.69 312 LEU A O 1
ATOM 2380 N N . ILE A 1 313 ? 5.753 -14.305 1.950 1.00 95.00 313 ILE A N 1
ATOM 2381 C CA . ILE A 1 313 ? 6.963 -13.471 1.992 1.00 95.00 313 ILE A CA 1
ATOM 2382 C C . ILE A 1 313 ? 7.947 -14.014 3.036 1.00 95.00 313 ILE A C 1
ATOM 2384 O O . ILE A 1 313 ? 7.670 -14.066 4.244 1.00 95.00 313 ILE A O 1
ATOM 2388 N N . GLU A 1 314 ? 9.135 -14.403 2.587 1.00 93.56 314 GLU A N 1
ATOM 2389 C CA . GLU A 1 314 ? 10.179 -14.983 3.434 1.00 93.56 314 GLU A CA 1
ATOM 2390 C C . GLU A 1 314 ? 11.184 -13.944 3.924 1.00 93.56 314 GLU A C 1
ATOM 2392 O O . GLU A 1 314 ? 11.689 -14.071 5.039 1.00 93.56 314 GLU A O 1
ATOM 2397 N N . GLY A 1 315 ? 11.415 -12.893 3.141 1.00 91.06 315 GLY A N 1
ATOM 2398 C CA . GLY A 1 315 ? 12.360 -11.831 3.463 1.00 91.06 315 GLY A CA 1
ATOM 2399 C C . GLY A 1 315 ? 12.847 -11.140 2.197 1.00 91.06 315 GLY A C 1
ATOM 2400 O O . GLY A 1 315 ? 12.087 -10.976 1.248 1.00 91.06 315 GLY A O 1
ATOM 2401 N N . ARG A 1 316 ? 14.121 -10.757 2.186 1.00 90.38 316 ARG A N 1
ATOM 2402 C CA . ARG A 1 316 ? 14.805 -10.149 1.039 1.00 90.38 316 ARG A CA 1
ATOM 2403 C C . ARG A 1 316 ? 15.803 -11.144 0.458 1.00 90.38 316 ARG A C 1
ATOM 2405 O O . ARG A 1 316 ? 16.267 -12.033 1.178 1.00 90.38 316 ARG A O 1
ATOM 2412 N N . ILE A 1 317 ? 16.132 -11.005 -0.821 1.00 89.50 317 ILE A N 1
ATOM 2413 C CA . ILE A 1 317 ? 17.270 -11.733 -1.396 1.00 89.50 317 ILE A CA 1
ATOM 2414 C C . ILE A 1 317 ? 18.587 -11.230 -0.783 1.00 89.50 317 ILE A C 1
ATOM 2416 O O . ILE A 1 317 ? 18.677 -10.091 -0.319 1.00 89.50 317 ILE A O 1
ATOM 2420 N N . ALA A 1 318 ? 19.613 -12.081 -0.757 1.00 76.31 318 ALA A N 1
ATOM 2421 C CA . ALA A 1 318 ? 20.932 -11.678 -0.280 1.00 76.31 318 ALA A CA 1
ATOM 2422 C C . ALA A 1 318 ? 21.515 -10.578 -1.187 1.00 76.31 318 ALA A C 1
ATOM 2424 O O . ALA A 1 318 ? 21.403 -10.656 -2.407 1.00 76.31 318 ALA A O 1
ATOM 2425 N N . GLY A 1 319 ? 22.125 -9.551 -0.588 1.00 64.31 319 GLY A N 1
ATOM 2426 C CA . GLY A 1 319 ? 22.717 -8.422 -1.317 1.00 64.31 319 GLY A CA 1
ATOM 2427 C C . GLY A 1 319 ? 21.771 -7.248 -1.599 1.00 64.31 319 GLY A C 1
ATOM 2428 O O . GLY A 1 319 ? 22.250 -6.184 -1.985 1.00 64.31 319 GLY A O 1
ATOM 2429 N N . ASP A 1 320 ? 20.461 -7.375 -1.350 1.00 68.06 320 ASP A N 1
ATOM 2430 C CA . ASP A 1 320 ? 19.555 -6.219 -1.345 1.00 68.06 320 ASP A CA 1
ATOM 2431 C C . ASP A 1 320 ? 19.535 -5.571 0.053 1.00 68.06 320 ASP A C 1
ATOM 2433 O O . ASP A 1 320 ? 19.230 -6.219 1.055 1.00 68.06 320 ASP A O 1
ATOM 2437 N N . THR A 1 321 ? 19.893 -4.288 0.133 1.00 58.84 321 THR A N 1
ATOM 2438 C CA . THR A 1 321 ? 20.114 -3.570 1.399 1.00 58.84 321 THR A CA 1
ATOM 2439 C C . THR A 1 321 ? 18.886 -2.848 1.942 1.00 58.84 321 THR A C 1
ATOM 2441 O O . THR A 1 321 ? 18.945 -2.326 3.052 1.00 58.84 321 THR A O 1
ATOM 2444 N N . GLN A 1 322 ? 17.771 -2.788 1.208 1.00 63.59 322 GLN A N 1
ATOM 2445 C CA . GLN A 1 322 ? 16.629 -1.988 1.663 1.00 63.59 322 GLN A CA 1
ATOM 2446 C C . GLN A 1 322 ? 15.810 -2.707 2.748 1.00 63.59 322 GLN A C 1
ATOM 2448 O O . GLN A 1 322 ? 15.472 -3.891 2.627 1.00 63.59 322 GLN A O 1
ATOM 2453 N N . ILE A 1 323 ? 15.415 -1.946 3.766 1.00 57.25 323 ILE A N 1
ATOM 2454 C CA . ILE A 1 323 ? 14.726 -2.398 4.977 1.00 57.25 323 ILE A CA 1
ATOM 2455 C C . ILE A 1 323 ? 13.300 -1.815 4.997 1.00 57.25 323 ILE A C 1
ATOM 2457 O O . ILE A 1 323 ? 13.023 -0.778 4.397 1.00 57.25 323 ILE A O 1
ATOM 2461 N N . LYS A 1 324 ? 12.359 -2.490 5.672 1.00 52.84 324 LYS A N 1
ATOM 2462 C CA . LYS A 1 324 ? 11.036 -1.933 6.008 1.00 52.84 324 LYS A CA 1
ATOM 2463 C C . LYS A 1 324 ? 10.893 -1.872 7.530 1.00 52.84 324 LYS A C 1
ATOM 2465 O O . LYS A 1 324 ? 10.967 -2.910 8.184 1.00 52.84 324 LYS A O 1
ATOM 2470 N N . LEU A 1 325 ? 10.697 -0.679 8.087 1.00 45.31 325 LEU A N 1
ATOM 2471 C CA . LEU A 1 325 ? 10.476 -0.452 9.519 1.00 45.31 325 LEU A CA 1
ATOM 2472 C C . LEU A 1 325 ? 9.214 0.398 9.695 1.00 45.31 325 LEU A C 1
ATOM 2474 O O . LEU A 1 325 ? 9.137 1.485 9.130 1.00 45.31 325 LEU A O 1
ATOM 2478 N N . ARG A 1 326 ? 8.222 -0.073 10.462 1.00 47.91 326 ARG A N 1
ATOM 2479 C CA . ARG A 1 326 ? 6.942 0.630 10.696 1.00 47.91 326 ARG A CA 1
ATOM 2480 C C . ARG A 1 326 ? 6.200 0.983 9.406 1.00 47.91 326 ARG A C 1
ATOM 2482 O O . ARG A 1 326 ? 5.652 2.070 9.267 1.00 47.91 326 ARG A O 1
ATOM 2489 N N . GLY A 1 327 ? 6.253 0.091 8.418 1.00 51.25 327 GLY A N 1
ATOM 2490 C CA . GLY A 1 327 ? 5.671 0.322 7.092 1.00 51.25 327 GLY A CA 1
ATOM 2491 C C . GLY A 1 327 ? 6.424 1.341 6.224 1.00 51.25 327 GLY A C 1
ATOM 2492 O O . GLY A 1 327 ? 6.011 1.599 5.095 1.00 51.25 327 GLY A O 1
ATOM 2493 N N . VAL A 1 328 ? 7.542 1.891 6.707 1.00 46.16 328 VAL A N 1
ATOM 2494 C CA . VAL A 1 328 ? 8.395 2.833 5.975 1.00 46.16 328 VAL A CA 1
ATOM 2495 C C . VAL A 1 328 ? 9.575 2.085 5.363 1.00 46.16 328 VAL A C 1
ATOM 2497 O O . VAL A 1 328 ? 10.274 1.330 6.041 1.00 46.16 328 VAL A O 1
ATOM 2500 N N . ARG A 1 329 ? 9.794 2.294 4.063 1.00 62.06 329 ARG A N 1
ATOM 2501 C CA . ARG A 1 329 ? 10.993 1.836 3.349 1.00 62.06 329 ARG A CA 1
ATOM 2502 C C . ARG A 1 329 ? 12.171 2.707 3.800 1.00 62.06 329 ARG A C 1
ATOM 2504 O O . ARG A 1 329 ? 12.016 3.929 3.834 1.00 62.06 329 ARG A O 1
ATOM 2511 N N . MET A 1 330 ? 13.286 2.076 4.176 1.00 43.06 330 MET A N 1
ATOM 2512 C CA . MET A 1 330 ? 14.574 2.706 4.491 1.00 43.06 330 MET A CA 1
ATOM 2513 C C . MET A 1 330 ? 15.644 2.095 3.601 1.00 43.06 330 MET A C 1
ATOM 2515 O O . MET A 1 330 ? 15.785 0.851 3.599 1.00 43.06 330 MET A O 1
#

pLDDT: mean 89.46, std 11.95, range [43.06, 98.75]

Foldseek 3Di:
DCVLVLALEAEDAPVCVVVQVPDPDHRVYYHHPPPPVVVPDDDPDPPPPDDDQQDFDDWAWAQDPVRDTWTWTFGNVLQVQVLVQVCVVLVDALAAEEEQDDPPNDLVNVNRVCNQPVRNYHYQYDDPVLLVDLVSVLVSQAVRLHAEYEFALVSVVVSCVVPPLASVQNRNHQEYEHELDDDDLSSLVSVVRRPDPNHWYKYFDDDVQLRRGQAMDTFPSVDPDPFTFNHAGGPQKDKAFAAPVRHGDDAPDKGFIKMWGDRHPGAISDPVVSPVFWDFDPPDDPVRVVVVRRTIGGPQWMWGQHPVRTITTPGGDPPDDWDGDRSGID

Nearest PDB structures (foldseek):
  7xbs-assembly1_A  TM=9.043E-01  e=2.549E-24  Saccharothrix mutabilis subsp. capreolus
  7xbu-assembly1_A  TM=8.975E-01  e=7.184E-24  Saccharothrix mutabilis subsp. capreolus
  7xbt-assembly1_A  TM=8.869E-01  e=5.630E-24  Saccharothrix mutabilis subsp. capreolus
  7dq5-assembly1_B  TM=8.670E-01  e=5.053E-23  Embleya scabrispora
  7xbv-assembly1_A  TM=8.965E-01  e=1.065E-21  Saccharothrix mutabilis subsp. capreolus

Mean predicted aligned error: 5.98 Å

Solvent-accessible surface area (backbone atoms only — not comparable to full-atom values): 18023 Å² total; per-residue (Å²): 104,68,73,81,67,65,50,53,64,42,80,33,46,74,91,50,45,65,63,64,72,71,42,94,66,69,47,84,36,78,45,57,73,70,44,66,80,64,77,71,57,84,69,83,80,68,78,67,86,74,69,57,49,84,33,77,68,48,73,42,62,40,61,27,82,84,75,54,67,44,41,29,34,37,27,41,43,18,50,50,47,37,42,51,43,52,31,60,75,68,65,61,36,56,89,36,20,27,44,34,68,52,56,85,73,40,64,58,26,57,48,35,50,48,49,10,61,78,40,60,22,42,72,44,76,57,52,74,68,28,73,75,29,50,61,49,41,52,48,49,36,45,78,63,49,28,23,36,40,70,42,30,47,70,55,48,41,49,31,38,73,72,60,40,40,68,66,60,50,78,25,61,47,41,37,40,38,25,28,54,47,85,78,46,74,74,44,42,55,51,59,66,58,36,83,43,94,71,50,42,46,29,28,35,36,48,52,73,63,31,35,55,42,42,21,47,22,74,55,68,67,84,56,90,62,95,70,74,47,28,22,30,59,36,72,69,37,43,80,45,40,18,49,97,86,73,42,78,54,60,74,67,40,78,21,45,36,31,39,30,22,55,31,31,81,39,47,41,77,48,66,68,63,20,61,75,32,52,35,77,35,88,81,58,51,71,73,36,46,75,75,64,28,47,37,21,32,61,66,54,32,20,23,26,42,36,91,88,56,29,32,34,75,74,52,61,40,91,91,60,81,68,44,63,57,93,46,38,66,67